Protein AF-A0A6N6VT05-F1 (afdb_monomer_lite)

pLDDT: mean 72.46, std 15.64, range [26.41, 94.69]

Foldseek 3Di:
DQDFQQDLVSQLVLVVVLVQPCSNLVSVLLVVQLVPDDCDPDDQQKGQDDLVSCVVSVVDVDSVCSVVVVVSCVVSQQWDDDPPDPRITHGGPNSVSHSCNVVVPPPCPVPVCVVVVVVVVVVVVVVVVVVVVVVVVVVVVVVVVVVVVVVVVVVVVVVVVVVVVVVVVVVVPDDPDD

Organism: NCBI:txid2499159

Structure (mmCIF, N/CA/C/O backbone):
data_AF-A0A6N6VT05-F1
#
_entry.id   AF-A0A6N6VT05-F1
#
loop_
_atom_site.group_PDB
_atom_site.id
_atom_site.type_symbol
_atom_site.label_atom_id
_atom_site.label_alt_id
_atom_site.label_comp_id
_atom_site.label_asym_id
_atom_site.label_entity_id
_atom_site.label_seq_id
_atom_site.pdbx_PDB_ins_code
_atom_site.Cartn_x
_atom_site.Cartn_y
_atom_site.Cartn_z
_atom_site.occupancy
_atom_site.B_iso_or_equiv
_atom_site.auth_seq_id
_atom_site.auth_comp_id
_atom_site.auth_asym_id
_atom_site.auth_atom_id
_atom_site.pdbx_PDB_model_num
ATOM 1 N N . MET A 1 1 ? -0.732 -14.385 1.115 1.00 26.41 1 MET A N 1
ATOM 2 C CA . MET A 1 1 ? -2.088 -14.635 1.660 1.00 26.41 1 MET A CA 1
ATOM 3 C C . MET A 1 1 ? -2.409 -13.580 2.706 1.00 26.41 1 MET A C 1
ATOM 5 O O . MET A 1 1 ? -1.719 -13.528 3.717 1.00 26.41 1 MET A O 1
ATOM 9 N N . ALA A 1 2 ? -3.402 -12.722 2.464 1.00 29.86 2 ALA A N 1
ATOM 10 C CA . ALA A 1 2 ? -3.868 -11.762 3.465 1.00 29.86 2 ALA A CA 1
ATOM 11 C C . ALA A 1 2 ? -4.627 -12.512 4.571 1.00 29.86 2 ALA A C 1
ATOM 13 O O . ALA A 1 2 ? -5.566 -13.256 4.296 1.00 29.86 2 ALA A O 1
ATOM 14 N N . GLN A 1 3 ? -4.190 -12.370 5.821 1.00 35.94 3 GLN A N 1
ATOM 15 C CA . GLN A 1 3 ? -4.844 -13.003 6.965 1.00 35.94 3 GLN A CA 1
ATOM 16 C C . GLN A 1 3 ? -6.167 -12.260 7.221 1.00 35.94 3 GLN A C 1
ATOM 18 O O . GLN A 1 3 ? -6.157 -11.060 7.469 1.00 35.94 3 GLN A O 1
ATOM 23 N N . ILE A 1 4 ? -7.307 -12.944 7.090 1.00 38.75 4 ILE A N 1
ATOM 24 C CA . ILE A 1 4 ? -8.644 -12.349 7.258 1.00 38.75 4 ILE A CA 1
ATOM 25 C C . ILE A 1 4 ? -9.046 -12.444 8.738 1.00 38.75 4 ILE A C 1
ATOM 27 O O . ILE A 1 4 ? -9.202 -13.543 9.278 1.00 38.75 4 ILE A O 1
ATOM 31 N N . PHE A 1 5 ? -9.240 -11.304 9.404 1.00 45.78 5 PHE A N 1
ATOM 32 C CA . PHE A 1 5 ? -9.699 -11.234 10.799 1.00 45.78 5 PHE A CA 1
ATOM 33 C C . PHE A 1 5 ? -11.201 -11.502 10.857 1.00 45.78 5 PHE A C 1
ATOM 35 O O . PHE A 1 5 ? -11.946 -10.974 10.043 1.00 45.78 5 PHE A O 1
ATOM 42 N N . LYS A 1 6 ? -11.656 -12.385 11.758 1.00 46.44 6 LYS A N 1
ATOM 43 C CA . LYS A 1 6 ? -13.066 -12.811 11.835 1.00 46.44 6 LYS A CA 1
ATOM 44 C C . LYS A 1 6 ? -13.858 -12.136 12.966 1.00 46.44 6 LYS A C 1
ATOM 46 O O . LYS A 1 6 ? -15.068 -12.289 12.954 1.00 46.44 6 LYS A O 1
ATOM 51 N N . ASN A 1 7 ? -13.188 -11.487 13.923 1.00 60.12 7 ASN A N 1
ATOM 52 C CA . ASN A 1 7 ? -13.773 -10.772 15.066 1.00 60.12 7 ASN A CA 1
ATOM 53 C C . ASN A 1 7 ? -12.704 -9.912 15.784 1.00 60.12 7 ASN A C 1
ATOM 55 O O . ASN A 1 7 ? -11.503 -10.086 15.534 1.00 60.12 7 ASN A O 1
ATOM 59 N N . GLN A 1 8 ? -13.129 -9.035 16.704 1.00 60.53 8 GLN A N 1
ATOM 60 C CA . GLN A 1 8 ? -12.265 -8.188 17.552 1.00 60.53 8 GLN A CA 1
ATOM 61 C C . GLN A 1 8 ? -11.112 -8.965 18.213 1.00 60.53 8 GLN A C 1
ATOM 63 O O . GLN A 1 8 ? -9.974 -8.497 18.241 1.00 60.53 8 GLN A O 1
ATOM 68 N N . LYS A 1 9 ? -11.367 -10.193 18.680 1.00 67.50 9 LYS A N 1
ATOM 69 C CA . LYS A 1 9 ? -10.350 -11.063 19.296 1.00 67.50 9 LYS A CA 1
ATOM 70 C C . LYS A 1 9 ? -9.202 -11.387 18.334 1.00 67.50 9 LYS A C 1
ATOM 72 O O . LYS A 1 9 ? -8.045 -11.433 18.751 1.00 67.50 9 LYS A O 1
ATOM 77 N N . ASN A 1 10 ? -9.486 -11.573 17.045 1.00 67.19 10 ASN A N 1
ATOM 78 C CA . ASN A 1 10 ? -8.449 -11.812 16.044 1.00 67.19 10 ASN A CA 1
ATOM 79 C C . ASN A 1 10 ? -7.657 -10.526 15.741 1.00 67.19 10 ASN A C 1
ATOM 81 O O . ASN A 1 10 ? -6.442 -10.607 15.544 1.00 67.19 10 ASN A O 1
ATOM 85 N N . LEU A 1 11 ? -8.315 -9.357 15.718 1.00 68.69 11 LEU A N 1
ATOM 86 C CA . LEU A 1 11 ? -7.636 -8.062 15.581 1.00 68.69 11 LEU A CA 1
ATOM 87 C C . LEU A 1 11 ? -6.662 -7.859 16.749 1.00 68.69 11 LEU A C 1
ATOM 89 O O . LEU A 1 11 ? -5.474 -7.642 16.526 1.00 68.69 11 LEU A O 1
ATOM 93 N N . GLU A 1 12 ? -7.121 -8.051 17.985 1.00 70.50 12 GLU A N 1
ATOM 94 C CA . GLU A 1 12 ? -6.277 -7.977 19.181 1.00 70.50 12 GLU A CA 1
ATOM 95 C C . GLU A 1 12 ? -5.106 -8.968 19.143 1.00 70.50 12 GLU A C 1
ATOM 97 O O . GLU A 1 12 ? -3.978 -8.599 19.470 1.00 70.50 12 GLU A O 1
ATOM 102 N N . GLN A 1 13 ? -5.333 -10.218 18.720 1.00 73.19 13 GLN A N 1
ATOM 103 C CA . GLN A 1 13 ? -4.260 -11.208 18.561 1.00 73.19 13 GLN A CA 1
ATOM 104 C C . GLN A 1 13 ? -3.222 -10.784 17.522 1.00 73.19 13 GLN A C 1
ATOM 106 O O . GLN A 1 13 ? -2.027 -11.014 17.709 1.00 73.19 13 GLN A O 1
ATOM 111 N N . SER A 1 14 ? -3.647 -10.158 16.431 1.00 68.81 14 SER A N 1
ATOM 112 C CA . SER A 1 14 ? -2.716 -9.670 15.423 1.00 68.81 14 SER A CA 1
ATOM 113 C C . SER A 1 14 ? -1.940 -8.440 15.885 1.00 68.81 14 SER A C 1
ATOM 115 O O . SER A 1 14 ? -0.726 -8.377 15.709 1.00 68.81 14 SER A O 1
ATOM 117 N N . LEU A 1 15 ? -2.604 -7.505 16.567 1.00 72.25 15 LEU A N 1
ATOM 118 C CA . LEU A 1 15 ? -1.953 -6.361 17.208 1.00 72.25 15 LEU A CA 1
ATOM 119 C C . LEU A 1 15 ? -0.935 -6.823 18.269 1.00 72.25 15 LEU A C 1
ATOM 121 O O . LEU A 1 15 ? 0.151 -6.252 18.369 1.00 72.25 15 LEU A O 1
ATOM 125 N N . ARG A 1 16 ? -1.220 -7.921 18.990 1.00 75.38 16 ARG A N 1
ATOM 126 C CA . ARG A 1 16 ? -0.246 -8.604 19.866 1.00 75.38 16 ARG A CA 1
ATOM 127 C C . ARG A 1 16 ? 0.946 -9.160 19.085 1.00 75.38 16 ARG A C 1
ATOM 129 O O . ARG A 1 16 ? 2.081 -8.942 19.496 1.00 75.38 16 ARG A O 1
ATOM 136 N N . ARG A 1 17 ? 0.725 -9.837 17.948 1.00 75.69 17 ARG A N 1
ATOM 137 C CA . ARG A 1 17 ? 1.818 -10.326 17.073 1.00 75.69 17 ARG A CA 1
ATOM 138 C C . ARG A 1 17 ? 2.693 -9.184 16.554 1.00 75.69 17 ARG A C 1
ATOM 140 O O . ARG A 1 17 ? 3.894 -9.363 16.388 1.00 75.69 17 ARG A O 1
ATOM 147 N N . LYS A 1 18 ? 2.100 -8.009 16.349 1.00 73.62 18 LYS A N 1
ATOM 148 C CA . LYS A 1 18 ? 2.781 -6.766 15.969 1.00 73.62 18 LYS A CA 1
ATOM 149 C C . LYS A 1 18 ? 3.441 -6.037 17.153 1.00 73.62 18 LYS A C 1
ATOM 151 O O . LYS A 1 18 ? 3.944 -4.941 16.964 1.00 73.62 18 LYS A O 1
ATOM 156 N N . LYS A 1 19 ? 3.499 -6.640 18.349 1.00 74.19 19 LYS A N 1
ATOM 157 C CA . LYS A 1 19 ? 4.197 -6.109 19.538 1.00 74.19 19 LYS A CA 1
ATOM 158 C C . LYS A 1 19 ? 3.771 -4.682 19.921 1.00 74.19 19 LYS A C 1
ATOM 160 O O . LYS A 1 19 ? 4.600 -3.826 20.216 1.00 74.19 19 LYS A O 1
ATOM 165 N N . LEU A 1 20 ? 2.465 -4.421 19.917 1.00 70.75 20 LEU A N 1
ATOM 166 C CA . LEU A 1 20 ? 1.917 -3.201 20.508 1.00 70.75 20 LEU A CA 1
ATOM 167 C C . LEU A 1 20 ? 1.825 -3.323 22.029 1.00 70.75 20 LEU A C 1
ATOM 169 O O . LEU A 1 20 ? 1.322 -4.322 22.537 1.00 70.75 20 LEU A O 1
ATOM 173 N N . ASP A 1 21 ? 2.229 -2.274 22.746 1.00 65.69 21 ASP A N 1
ATOM 174 C CA . ASP A 1 21 ? 2.340 -2.293 24.213 1.00 65.69 21 ASP A CA 1
ATOM 175 C C . ASP A 1 21 ? 0.969 -2.400 24.915 1.00 65.69 21 ASP A C 1
ATOM 177 O O . ASP A 1 21 ? 0.885 -2.830 26.063 1.00 65.69 21 ASP A O 1
ATOM 181 N N . LYS A 1 22 ? -0.129 -2.023 24.233 1.00 74.12 22 LYS A N 1
ATOM 182 C CA . LYS A 1 22 ? -1.512 -2.041 24.765 1.00 74.12 22 LYS A CA 1
ATOM 183 C C . LYS A 1 22 ? -2.545 -2.426 23.687 1.00 74.12 22 LYS A C 1
ATOM 185 O O . LYS A 1 22 ? -3.329 -1.576 23.260 1.00 74.12 22 LYS A O 1
ATOM 190 N N . PRO A 1 23 ? -2.579 -3.683 23.221 1.00 70.94 23 PRO A N 1
ATOM 191 C CA . PRO A 1 23 ? -3.301 -4.081 22.006 1.00 70.94 23 PRO A CA 1
ATOM 192 C C . PRO A 1 23 ? -4.821 -3.862 22.077 1.00 70.94 23 PRO A C 1
ATOM 194 O O . PRO A 1 23 ? -5.410 -3.490 21.071 1.00 70.94 23 PRO A O 1
ATOM 197 N N . GLY A 1 24 ? -5.452 -4.023 23.249 1.00 70.25 24 GLY A N 1
ATOM 198 C CA . GLY A 1 24 ? -6.900 -3.813 23.412 1.00 70.25 24 GLY A CA 1
ATOM 199 C C . GLY A 1 24 ? -7.327 -2.353 23.228 1.00 70.25 24 GLY A C 1
ATOM 200 O O . GLY A 1 24 ? -8.291 -2.077 22.522 1.00 70.25 24 GLY A O 1
ATOM 201 N N . LYS A 1 25 ? -6.561 -1.400 23.781 1.00 73.06 25 LYS A N 1
ATOM 202 C CA . LYS A 1 25 ? -6.829 0.036 23.592 1.00 73.06 25 LYS A CA 1
ATOM 203 C C . LYS A 1 25 ? -6.647 0.459 22.136 1.00 73.06 25 LYS A C 1
ATOM 205 O O . LYS A 1 25 ? -7.465 1.198 21.609 1.00 73.06 25 LYS A O 1
ATOM 210 N N . HIS A 1 26 ? -5.607 -0.057 21.478 1.00 77.00 26 HIS A N 1
ATOM 211 C CA . HIS A 1 26 ? -5.372 0.203 20.057 1.00 77.00 26 HIS A CA 1
ATOM 212 C C . HIS A 1 26 ? -6.489 -0.387 19.189 1.00 77.00 26 HIS A C 1
ATOM 214 O O . HIS A 1 26 ? -6.969 0.291 18.292 1.00 77.00 26 HIS A O 1
ATOM 220 N N . ALA A 1 27 ? -6.944 -1.614 19.472 1.00 70.12 27 ALA A N 1
ATOM 221 C CA . ALA A 1 27 ? -8.058 -2.230 18.751 1.00 70.12 27 ALA A CA 1
ATOM 222 C C . ALA A 1 27 ? -9.345 -1.402 18.869 1.00 70.12 27 ALA A C 1
ATOM 224 O O . ALA A 1 27 ? -9.995 -1.155 17.859 1.00 70.12 27 ALA A O 1
ATOM 225 N N . LEU A 1 28 ? -9.682 -0.958 20.086 1.00 70.81 28 LEU A N 1
ATOM 226 C CA . LEU A 1 28 ? -10.864 -0.137 20.357 1.00 70.81 28 LEU A CA 1
ATOM 227 C C . LEU A 1 28 ? -10.786 1.233 19.682 1.00 70.81 28 LEU A C 1
ATOM 229 O O . LEU A 1 28 ? -11.754 1.641 19.053 1.00 70.81 28 LEU A O 1
ATOM 233 N N . PHE A 1 29 ? -9.638 1.906 19.766 1.00 76.62 29 PHE A N 1
ATOM 234 C CA . PHE A 1 29 ? -9.421 3.194 19.108 1.00 76.62 29 PHE A CA 1
ATOM 235 C C . PHE A 1 29 ? -9.525 3.088 17.582 1.00 76.62 29 PHE A C 1
ATOM 237 O O . PHE A 1 29 ? -10.202 3.881 16.940 1.00 76.62 29 PHE A O 1
ATOM 244 N N . LEU A 1 30 ? -8.899 2.067 16.992 1.00 74.12 30 LEU A N 1
ATOM 245 C CA . LEU A 1 30 ? -9.019 1.795 15.562 1.00 74.12 30 LEU A CA 1
ATOM 246 C C . LEU A 1 30 ? -10.486 1.539 15.190 1.00 74.12 30 LEU A C 1
ATOM 248 O O . LEU A 1 30 ? -11.009 2.159 14.273 1.00 74.12 30 LEU A O 1
ATOM 252 N N . LEU A 1 31 ? -11.181 0.685 15.944 1.00 69.00 31 LEU A N 1
ATOM 253 C CA . LEU A 1 31 ? -12.606 0.415 15.756 1.00 69.00 31 LEU A CA 1
ATOM 254 C C . LEU A 1 31 ? -13.475 1.677 15.829 1.00 69.00 31 LEU A C 1
ATOM 256 O O . LEU A 1 31 ? -14.357 1.838 14.988 1.00 69.00 31 LEU A O 1
ATOM 260 N N . SER A 1 32 ? -13.244 2.565 16.801 1.00 68.75 32 SER A N 1
ATOM 261 C CA . SER A 1 32 ? -14.000 3.816 16.924 1.00 68.75 32 SER A CA 1
ATOM 262 C C . SER A 1 32 ? -13.731 4.756 15.754 1.00 68.75 32 SER A C 1
ATOM 264 O O . SER A 1 32 ? -14.681 5.290 15.188 1.00 68.75 32 SER A O 1
ATOM 266 N N . LEU A 1 33 ? -12.466 4.882 15.347 1.00 68.81 33 LEU A N 1
ATOM 267 C CA . LEU A 1 33 ? -12.042 5.712 14.221 1.00 68.81 33 LEU A CA 1
ATOM 268 C C . LEU A 1 33 ? -12.714 5.254 12.917 1.00 68.81 33 LEU A C 1
ATOM 270 O O . LEU A 1 33 ? -13.283 6.046 12.173 1.00 68.81 33 LEU A O 1
ATOM 274 N N . PHE A 1 34 ? -12.734 3.943 12.673 1.00 65.19 34 PHE A N 1
ATOM 275 C CA . PHE A 1 34 ? -13.359 3.371 11.481 1.00 65.19 34 PHE A CA 1
ATOM 276 C C . PHE A 1 34 ? -14.875 3.334 11.543 1.00 65.19 34 PHE A C 1
ATOM 278 O O . PHE A 1 34 ? -15.528 3.313 10.498 1.00 65.19 34 PHE A O 1
ATOM 285 N N . ASN A 1 35 ? -15.452 3.350 12.744 1.00 62.03 35 ASN A N 1
ATOM 286 C CA . ASN A 1 35 ? -16.894 3.376 12.869 1.00 62.03 35 ASN A CA 1
ATOM 287 C C . ASN A 1 35 ? -17.513 4.703 12.409 1.00 62.03 35 ASN A C 1
ATOM 289 O O . ASN A 1 35 ? -18.672 4.724 11.993 1.00 62.03 35 ASN A O 1
ATOM 293 N N . GLN A 1 36 ? -16.733 5.779 12.438 1.00 57.31 36 GLN A N 1
ATOM 294 C CA . GLN A 1 36 ? -17.156 7.112 12.020 1.00 57.31 36 GLN A CA 1
ATOM 295 C C . GLN A 1 36 ? -17.062 7.327 10.501 1.00 57.31 36 GLN A C 1
ATOM 297 O O . GLN A 1 36 ? -17.622 8.289 9.984 1.00 57.31 36 GLN A O 1
ATOM 302 N N . ILE A 1 37 ? -16.410 6.423 9.763 1.00 56.22 37 ILE A N 1
ATOM 303 C CA . ILE A 1 37 ? -16.250 6.552 8.311 1.00 56.22 37 ILE A CA 1
ATOM 304 C C . ILE A 1 37 ? -17.509 6.051 7.602 1.00 56.22 37 ILE A C 1
ATOM 306 O O . ILE A 1 37 ? -17.930 4.897 7.768 1.00 56.22 37 ILE A O 1
ATOM 310 N N . ALA A 1 38 ? -18.096 6.912 6.772 1.00 49.62 38 ALA A N 1
ATOM 311 C CA . ALA A 1 38 ? -19.132 6.531 5.823 1.00 49.62 38 ALA A CA 1
ATOM 312 C C . ALA A 1 38 ? -18.481 5.810 4.629 1.00 49.62 38 ALA A C 1
ATOM 314 O O . ALA A 1 38 ? -17.895 6.437 3.750 1.00 49.62 38 ALA A O 1
ATOM 315 N N . PHE A 1 39 ? -18.560 4.477 4.604 1.00 52.00 39 PHE A N 1
ATOM 316 C CA . PHE A 1 39 ? -18.053 3.658 3.499 1.00 52.00 39 PHE A CA 1
ATOM 317 C C . PHE A 1 39 ? -18.983 3.791 2.289 1.00 52.00 39 PHE A C 1
ATOM 319 O O . PHE A 1 39 ? -19.943 3.035 2.152 1.00 52.00 39 PHE A O 1
ATOM 326 N N . THR A 1 40 ? -18.714 4.754 1.413 1.00 48.28 40 THR A N 1
ATOM 327 C CA . THR A 1 40 ? -19.294 4.779 0.064 1.00 48.28 40 THR A CA 1
ATOM 328 C C . THR A 1 40 ? -18.303 4.111 -0.888 1.00 48.28 40 THR A C 1
ATOM 330 O O . THR A 1 40 ? -17.096 4.306 -0.773 1.00 48.28 40 THR A O 1
ATOM 333 N N . GLN A 1 41 ? -18.801 3.227 -1.753 1.00 46.81 41 GLN A N 1
ATOM 334 C CA . GLN A 1 41 ? -18.052 2.143 -2.411 1.00 46.81 41 GLN A CA 1
ATOM 335 C C . GLN A 1 41 ? -16.868 2.541 -3.320 1.00 46.81 41 GLN A C 1
ATOM 337 O O . GLN A 1 41 ? -16.250 1.645 -3.887 1.00 46.81 41 GLN A O 1
ATOM 342 N N . GLU A 1 42 ? -16.489 3.814 -3.443 1.00 45.41 42 GLU A N 1
ATOM 343 C CA . GLU A 1 42 ? -15.470 4.237 -4.417 1.00 45.41 42 GLU A CA 1
ATOM 344 C C . GLU A 1 42 ? -14.463 5.296 -3.955 1.00 45.41 42 GLU A C 1
ATOM 346 O O . GLU A 1 42 ? -13.643 5.718 -4.766 1.00 45.41 42 GLU A O 1
ATOM 351 N N . GLN A 1 43 ? -14.441 5.723 -2.689 1.00 48.72 43 GLN A N 1
ATOM 352 C CA . GLN A 1 43 ? -13.552 6.825 -2.306 1.00 48.72 43 GLN A CA 1
ATOM 353 C C . GLN A 1 43 ? -12.448 6.440 -1.333 1.00 48.72 43 GLN A C 1
ATOM 355 O O . GLN A 1 43 ? -12.617 5.651 -0.406 1.00 48.72 43 GLN A O 1
ATOM 360 N N . ASP A 1 44 ? -11.293 7.024 -1.635 1.00 54.41 44 ASP A N 1
ATOM 361 C CA . ASP A 1 44 ? -10.011 6.933 -0.971 1.00 54.41 44 ASP A CA 1
ATOM 362 C C . ASP A 1 44 ? -10.179 6.983 0.554 1.00 54.41 44 ASP A C 1
ATOM 364 O O . ASP A 1 44 ? -10.386 8.050 1.131 1.00 54.41 44 ASP A O 1
ATOM 368 N N . LEU A 1 45 ? -10.152 5.812 1.204 1.00 65.50 45 LEU A N 1
ATOM 369 C CA . LEU A 1 45 ? -10.380 5.664 2.643 1.00 65.50 45 LEU A CA 1
ATOM 370 C C . LEU A 1 45 ? -9.192 6.251 3.397 1.00 65.50 45 LEU A C 1
ATOM 372 O O . LEU A 1 45 ? -8.279 5.539 3.807 1.00 65.50 45 LEU A O 1
ATOM 376 N N . SER A 1 46 ? -9.202 7.564 3.533 1.00 66.50 46 SER A N 1
ATOM 377 C CA . SER A 1 46 ? -8.232 8.333 4.286 1.00 66.50 46 SER A CA 1
ATOM 378 C C . SER A 1 46 ? -8.913 8.823 5.553 1.00 66.50 46 SER A C 1
ATOM 380 O O . SER A 1 46 ? -10.064 9.253 5.525 1.00 66.50 46 SER A O 1
ATOM 382 N N . VAL A 1 47 ? -8.215 8.721 6.675 1.00 68.12 47 VAL A N 1
ATOM 383 C CA . VAL A 1 47 ? -8.703 9.174 7.971 1.00 68.12 47 VAL A CA 1
ATOM 384 C C . VAL A 1 47 ? -7.723 10.170 8.526 1.00 68.12 47 VAL A C 1
ATOM 386 O O . VAL A 1 47 ? -6.532 9.876 8.644 1.00 68.12 47 VAL A O 1
ATOM 389 N N . THR A 1 48 ? -8.232 11.336 8.883 1.00 73.88 48 THR A N 1
ATOM 390 C CA . THR A 1 48 ? -7.468 12.309 9.647 1.00 73.88 48 THR A CA 1
ATOM 391 C C . THR A 1 48 ? -7.465 11.864 11.101 1.00 73.88 48 THR A C 1
ATOM 393 O O . THR A 1 48 ? -8.528 11.652 11.677 1.00 73.88 48 THR A O 1
ATOM 396 N N . ILE A 1 49 ? -6.282 11.679 11.683 1.00 74.56 49 ILE A N 1
ATOM 397 C CA . ILE A 1 49 ? -6.141 11.306 13.096 1.00 74.56 49 ILE A CA 1
ATOM 398 C C . ILE A 1 49 ? -5.583 12.504 13.851 1.00 74.56 49 ILE A C 1
ATOM 400 O O . ILE A 1 49 ? -4.460 12.928 13.579 1.00 74.56 49 ILE A O 1
ATOM 404 N N . ASN A 1 50 ? -6.335 13.022 14.822 1.00 80.06 50 ASN A N 1
ATOM 405 C CA . ASN A 1 50 ? -5.850 14.085 15.695 1.00 80.06 50 ASN A CA 1
ATOM 406 C C . ASN A 1 50 ? -5.073 13.486 16.884 1.00 80.06 50 ASN A C 1
ATOM 408 O O . ASN A 1 50 ? -5.509 12.522 17.518 1.00 80.06 50 ASN A O 1
ATOM 412 N N . GLY A 1 51 ? -3.920 14.071 17.222 1.00 81.38 51 GLY A N 1
ATOM 413 C CA . GLY A 1 51 ? -3.133 13.678 18.393 1.00 81.38 51 GLY A CA 1
ATOM 414 C C . GLY A 1 51 ? -3.900 13.792 19.714 1.00 81.38 51 GLY A C 1
ATOM 415 O O . GLY A 1 51 ? -3.682 12.980 20.613 1.00 81.38 51 GLY A O 1
ATOM 416 N N . GLU A 1 52 ? -4.853 14.722 19.818 1.00 83.25 52 GLU A N 1
ATOM 417 C CA . GLU A 1 52 ? -5.726 14.844 20.992 1.00 83.25 52 GLU A CA 1
ATOM 418 C C . GLU A 1 52 ? -6.629 13.622 21.180 1.00 83.25 52 GLU A C 1
ATOM 420 O O . GLU A 1 52 ? -6.804 13.160 22.304 1.00 83.25 52 GLU A O 1
ATOM 425 N N . GLU A 1 53 ? -7.148 13.036 20.100 1.00 81.56 53 GLU A N 1
ATOM 426 C CA . GLU A 1 53 ? -7.988 11.832 20.167 1.00 81.56 53 GLU A CA 1
ATOM 427 C C . GLU A 1 53 ? -7.170 10.618 20.621 1.00 81.56 53 GLU A C 1
ATOM 429 O O . GLU A 1 53 ? -7.624 9.796 21.421 1.00 81.56 53 GLU A O 1
ATOM 434 N N . VAL A 1 54 ? -5.919 10.529 20.160 1.00 83.44 54 VAL A N 1
ATOM 435 C CA . VAL A 1 54 ? -4.966 9.486 20.568 1.00 83.44 54 VAL A CA 1
ATOM 436 C C . VAL A 1 54 ? -4.588 9.634 22.046 1.00 83.44 54 VAL A C 1
ATOM 438 O O . VAL A 1 54 ? -4.470 8.633 22.767 1.00 83.44 54 VAL A O 1
ATOM 441 N N . LEU A 1 55 ? -4.437 10.875 22.519 1.00 83.62 55 LEU A N 1
ATOM 442 C CA . LEU A 1 55 ? -4.199 11.194 23.926 1.00 83.62 55 LEU A CA 1
ATOM 443 C C . LEU A 1 55 ? -5.417 10.856 24.796 1.00 83.62 55 LEU A C 1
ATOM 445 O O . LEU A 1 55 ? -5.265 10.174 25.809 1.00 83.62 55 LEU A O 1
ATOM 449 N N . GLN A 1 56 ? -6.626 11.248 24.383 1.00 83.06 56 GLN A N 1
ATOM 450 C CA . GLN A 1 56 ? -7.880 10.938 25.083 1.00 83.06 56 GLN A CA 1
ATOM 451 C C . GLN A 1 56 ? -8.142 9.428 25.166 1.00 83.06 56 GLN A C 1
ATOM 453 O O . GLN A 1 56 ? -8.596 8.925 26.194 1.00 83.06 56 GLN A O 1
ATOM 458 N N . ALA A 1 57 ? -7.774 8.672 24.128 1.00 80.94 57 ALA A N 1
ATOM 459 C CA . ALA A 1 57 ? -7.810 7.210 24.141 1.00 80.94 57 ALA A CA 1
ATOM 460 C C . ALA A 1 57 ? -6.741 6.575 25.064 1.00 80.94 57 ALA A C 1
ATOM 462 O O . ALA A 1 57 ? -6.721 5.354 25.274 1.00 80.94 57 ALA A O 1
ATOM 463 N N . GLY A 1 58 ? -5.837 7.381 25.632 1.00 83.06 58 GLY A N 1
ATOM 464 C CA . GLY A 1 58 ? -4.760 6.948 26.518 1.00 83.06 58 GLY A CA 1
ATOM 465 C C . GLY A 1 58 ? -3.728 6.062 25.817 1.00 83.06 58 GLY A C 1
ATOM 466 O O . GLY A 1 58 ? -3.198 5.126 26.438 1.00 83.06 58 GLY A O 1
ATOM 467 N N . LEU A 1 59 ? -3.507 6.300 24.518 1.00 84.69 59 LEU A N 1
ATOM 468 C CA . LEU A 1 59 ? -2.520 5.596 23.692 1.00 84.69 59 LEU A CA 1
ATOM 469 C C . LEU A 1 59 ? -1.137 6.253 23.748 1.00 84.69 59 LEU A C 1
ATOM 471 O O . LEU A 1 59 ? -0.132 5.552 23.626 1.00 84.69 59 LEU A O 1
ATOM 475 N N . ILE A 1 60 ? -1.100 7.561 23.992 1.00 87.38 60 ILE A N 1
ATOM 476 C CA . ILE A 1 60 ? 0.101 8.357 24.264 1.00 87.38 60 ILE A CA 1
ATOM 477 C C . ILE A 1 60 ? -0.025 9.039 25.632 1.00 87.38 60 ILE A C 1
ATOM 479 O O . ILE A 1 60 ? -1.126 9.135 26.174 1.00 87.38 60 ILE A O 1
ATOM 483 N N . SER A 1 61 ? 1.101 9.452 26.217 1.00 85.81 61 SER A N 1
ATOM 484 C CA . SER A 1 61 ? 1.144 10.171 27.502 1.00 85.81 61 SER A CA 1
ATOM 485 C C . SER A 1 61 ? 0.927 11.676 27.355 1.00 85.81 61 SER A C 1
ATOM 487 O O . SER A 1 61 ? 0.401 12.305 28.265 1.00 85.81 61 SER A O 1
ATOM 489 N N . ASP A 1 62 ? 1.331 12.237 26.219 1.00 90.81 62 ASP A N 1
ATOM 490 C CA . ASP A 1 62 ? 1.214 13.648 25.859 1.00 90.81 62 ASP A CA 1
ATOM 491 C C . ASP A 1 62 ? 1.315 13.793 24.329 1.00 90.81 62 ASP A C 1
ATOM 493 O O . ASP A 1 62 ? 1.647 12.832 23.624 1.00 90.81 62 ASP A O 1
ATOM 497 N N . LEU A 1 63 ? 1.040 14.994 23.815 1.00 89.88 63 LEU A N 1
ATOM 498 C CA . LEU A 1 63 ? 1.045 15.277 22.376 1.00 89.88 63 LEU A CA 1
ATOM 499 C C . LEU A 1 63 ? 2.438 15.182 21.732 1.00 89.88 63 LEU A C 1
ATOM 501 O O . LEU A 1 63 ? 2.525 14.862 20.549 1.00 89.88 63 LEU A O 1
ATOM 505 N N . ASN A 1 64 ? 3.530 15.361 22.486 1.00 90.44 64 ASN A N 1
ATOM 506 C CA . ASN A 1 64 ? 4.890 15.253 21.940 1.00 90.44 64 ASN A CA 1
ATOM 507 C C . ASN A 1 64 ? 5.226 13.810 21.530 1.00 90.44 64 ASN A C 1
ATOM 509 O O . ASN A 1 64 ? 6.105 13.574 20.704 1.00 90.44 64 ASN A O 1
ATOM 513 N N . HIS A 1 65 ? 4.511 12.825 22.077 1.00 89.75 65 HIS A N 1
ATOM 514 C CA . HIS A 1 65 ? 4.662 11.418 21.712 1.00 89.75 65 HIS A CA 1
ATOM 515 C C . HIS A 1 65 ? 3.805 10.999 20.511 1.00 89.75 65 HIS A C 1
ATOM 517 O O . HIS A 1 65 ? 3.892 9.842 20.083 1.00 89.75 65 HIS A O 1
ATOM 523 N N . PHE A 1 66 ? 2.995 11.901 19.948 1.00 87.62 66 PHE A N 1
ATOM 524 C CA . PHE A 1 66 ? 2.106 11.579 18.835 1.00 87.62 66 PHE A CA 1
ATOM 525 C C . PHE A 1 66 ? 2.875 11.119 17.593 1.00 87.62 66 PHE A C 1
ATOM 527 O O . PHE A 1 66 ? 2.536 10.083 17.024 1.00 87.62 66 PHE A O 1
ATOM 534 N N . ASP A 1 67 ? 3.966 11.793 17.223 1.00 84.94 67 ASP A N 1
ATOM 535 C CA . ASP A 1 67 ? 4.776 11.398 16.063 1.00 84.94 67 ASP A CA 1
ATOM 536 C C . ASP A 1 67 ? 5.440 10.031 16.242 1.00 84.94 67 ASP A C 1
ATOM 538 O O . ASP A 1 67 ? 5.477 9.217 15.316 1.00 84.94 67 ASP A O 1
ATOM 542 N N . ASN A 1 68 ? 5.909 9.729 17.452 1.00 87.38 68 ASN A N 1
ATOM 543 C CA . ASN A 1 68 ? 6.464 8.416 17.768 1.00 87.38 68 ASN A CA 1
ATOM 544 C C . ASN A 1 68 ? 5.398 7.323 17.670 1.00 87.38 68 ASN A C 1
ATOM 546 O O . ASN A 1 68 ? 5.647 6.254 17.105 1.00 87.38 68 ASN A O 1
ATOM 550 N N . TRP A 1 69 ? 4.196 7.591 18.179 1.00 87.12 69 TRP A N 1
ATOM 551 C CA . TRP A 1 69 ? 3.064 6.681 18.050 1.00 87.12 69 TRP A CA 1
ATOM 552 C C . TRP A 1 69 ? 2.666 6.482 16.584 1.00 87.12 69 TRP A C 1
ATOM 554 O O . TRP A 1 69 ? 2.540 5.340 16.137 1.00 87.12 69 TRP A O 1
ATOM 564 N N . LYS A 1 70 ? 2.567 7.567 15.812 1.00 84.00 70 LYS A N 1
ATOM 565 C CA . LYS A 1 70 ? 2.292 7.573 14.371 1.00 84.00 70 LYS A CA 1
ATOM 566 C C . LYS A 1 70 ? 3.278 6.684 13.618 1.00 84.00 70 LYS A C 1
ATOM 568 O O . LYS A 1 70 ? 2.876 5.734 12.944 1.00 84.00 70 LYS A O 1
ATOM 573 N N . ASN A 1 71 ? 4.573 6.932 13.797 1.00 83.50 71 ASN A N 1
ATOM 574 C CA . ASN A 1 71 ? 5.640 6.167 13.154 1.00 83.50 71 ASN A CA 1
ATOM 575 C C . ASN A 1 71 ? 5.604 4.688 13.570 1.00 83.50 71 ASN A C 1
ATOM 577 O O . ASN A 1 71 ? 5.811 3.793 12.744 1.00 83.50 71 ASN A O 1
ATOM 581 N N . LYS A 1 72 ? 5.259 4.400 14.832 1.00 84.19 72 LYS A N 1
ATOM 582 C CA . LYS A 1 72 ? 5.043 3.030 15.314 1.00 84.19 72 LYS A CA 1
ATOM 583 C C . LYS A 1 72 ? 3.858 2.361 14.607 1.00 84.19 72 LYS A C 1
ATOM 585 O O . LYS A 1 72 ? 3.993 1.233 14.150 1.00 84.19 72 LYS A O 1
ATOM 590 N N . MET A 1 73 ? 2.719 3.031 14.438 1.00 81.00 73 MET A N 1
ATOM 591 C CA . MET A 1 73 ? 1.572 2.452 13.719 1.00 81.00 73 MET A CA 1
ATOM 592 C C . MET A 1 73 ? 1.874 2.194 12.234 1.00 81.00 73 MET A C 1
ATOM 594 O O . MET A 1 73 ? 1.478 1.156 11.695 1.00 81.00 73 MET A O 1
ATOM 598 N N . VAL A 1 74 ? 2.611 3.097 11.583 1.00 80.06 74 VAL A N 1
ATOM 599 C CA . VAL A 1 74 ? 3.037 2.948 10.182 1.00 80.06 74 VAL A CA 1
ATOM 600 C C . VAL A 1 74 ? 4.030 1.796 10.023 1.00 80.06 74 VAL A C 1
ATOM 602 O O . VAL A 1 74 ? 3.811 0.904 9.208 1.00 80.06 74 VAL A O 1
ATOM 605 N N . SER A 1 75 ? 5.084 1.747 10.843 1.00 78.88 75 SER A N 1
ATOM 606 C CA . SER A 1 75 ? 6.086 0.664 10.805 1.00 78.88 75 SER A CA 1
ATOM 607 C C . SER A 1 75 ? 5.489 -0.718 11.087 1.00 78.88 75 SER A C 1
ATOM 609 O O . SER A 1 75 ? 5.938 -1.726 10.541 1.00 78.88 75 SER A O 1
ATOM 611 N N . LEU A 1 76 ? 4.427 -0.784 11.892 1.00 74.62 76 LEU A N 1
ATOM 612 C CA . LEU A 1 76 ? 3.690 -2.021 12.138 1.00 74.62 76 LEU A CA 1
ATOM 613 C C . LEU A 1 76 ? 2.725 -2.393 11.001 1.00 74.62 76 LEU A C 1
ATOM 615 O O . LEU A 1 76 ? 2.204 -3.517 10.988 1.00 74.62 76 LEU A O 1
ATOM 619 N N . GLY A 1 77 ? 2.543 -1.512 10.016 1.00 71.75 77 GLY A N 1
ATOM 620 C CA . GLY A 1 77 ? 1.676 -1.702 8.857 1.00 71.75 77 GLY A CA 1
ATOM 621 C C . GLY A 1 77 ? 0.191 -1.583 9.195 1.00 71.75 77 GLY A C 1
ATOM 622 O O . GLY A 1 77 ? -0.632 -2.251 8.572 1.00 71.75 77 GLY A O 1
ATOM 623 N N . ILE A 1 78 ? -0.155 -0.800 10.219 1.00 77.00 78 ILE A N 1
ATOM 624 C CA . ILE A 1 78 ? -1.546 -0.510 10.606 1.00 77.00 78 ILE A CA 1
ATOM 625 C C . ILE A 1 78 ? -2.094 0.617 9.729 1.00 77.00 78 ILE A C 1
ATOM 627 O O . ILE A 1 78 ? -3.201 0.507 9.202 1.00 77.00 78 ILE A O 1
ATOM 631 N N . PHE A 1 79 ? -1.274 1.643 9.503 1.00 79.00 79 PHE A N 1
ATOM 632 C CA . PHE A 1 79 ? -1.543 2.726 8.568 1.00 79.00 79 PHE A CA 1
ATOM 633 C C . PHE A 1 79 ? -0.512 2.744 7.446 1.00 79.00 79 PHE A C 1
ATOM 635 O O . PHE A 1 79 ? 0.633 2.328 7.618 1.00 79.00 79 PHE A O 1
ATOM 642 N N . ILE A 1 80 ? -0.939 3.261 6.306 1.00 73.88 80 ILE A N 1
ATOM 643 C CA . ILE A 1 80 ? -0.108 3.655 5.183 1.00 73.88 80 ILE A CA 1
ATOM 644 C C . ILE A 1 80 ? -0.123 5.185 5.188 1.00 73.88 80 ILE A C 1
ATOM 646 O O . ILE A 1 80 ? -1.196 5.794 5.233 1.00 73.88 80 ILE A O 1
ATOM 650 N N . LEU A 1 81 ? 1.059 5.801 5.193 1.00 65.69 81 LEU A N 1
ATOM 651 C CA . LEU A 1 81 ? 1.169 7.250 5.041 1.00 65.69 81 LEU A CA 1
ATOM 652 C C . LEU A 1 81 ? 0.664 7.626 3.650 1.00 65.69 81 LEU A C 1
ATOM 654 O O . LEU A 1 81 ? 1.108 7.049 2.656 1.00 65.69 81 LEU A O 1
ATOM 658 N N . ASN A 1 82 ? -0.275 8.566 3.583 1.00 63.69 82 ASN A N 1
ATOM 659 C CA . ASN A 1 82 ? -0.616 9.188 2.316 1.00 63.69 82 ASN A CA 1
ATOM 660 C C . ASN A 1 82 ? 0.427 10.277 2.055 1.00 63.69 82 ASN A C 1
ATOM 662 O O . ASN A 1 82 ? 0.657 11.122 2.914 1.00 63.69 82 ASN A O 1
ATOM 666 N N . ASN A 1 83 ? 1.098 10.236 0.905 1.00 57.03 83 ASN A N 1
ATOM 667 C CA . ASN A 1 83 ? 2.341 10.985 0.687 1.00 57.03 83 ASN A CA 1
ATOM 668 C C . ASN A 1 83 ? 2.204 12.523 0.683 1.00 57.03 83 ASN A C 1
ATOM 670 O O . ASN A 1 83 ? 3.226 13.189 0.561 1.00 57.03 83 ASN A O 1
ATOM 674 N N . ASN A 1 84 ? 1.003 13.094 0.833 1.00 55.34 84 ASN A N 1
ATOM 675 C CA . ASN A 1 84 ? 0.769 14.514 0.557 1.00 55.34 84 ASN A CA 1
ATOM 676 C C . ASN A 1 84 ? 0.058 15.322 1.664 1.00 55.34 84 ASN A C 1
ATOM 678 O O . ASN A 1 84 ? -0.061 16.530 1.494 1.00 55.34 84 ASN A O 1
ATOM 682 N N . GLU A 1 85 ? -0.386 14.732 2.783 1.00 61.06 85 GLU A N 1
ATOM 683 C CA . GLU A 1 85 ? -1.110 15.482 3.832 1.00 61.06 85 GLU A CA 1
ATOM 684 C C . GLU A 1 85 ? -0.694 15.062 5.251 1.00 61.06 85 GLU A C 1
ATOM 686 O O . GLU A 1 85 ? -0.616 13.875 5.581 1.00 61.06 85 GLU A O 1
ATOM 691 N N . GLU A 1 86 ? -0.418 16.052 6.108 1.00 65.56 86 GLU A N 1
ATOM 692 C CA . GLU A 1 86 ? -0.071 15.834 7.513 1.00 65.56 86 GLU A CA 1
ATOM 693 C C . GLU A 1 86 ? -1.250 15.190 8.256 1.00 65.56 86 GLU A C 1
ATOM 695 O O . GLU A 1 86 ? -2.380 15.664 8.195 1.00 65.56 86 GLU A O 1
ATOM 700 N N . ASN A 1 87 ? -0.982 14.101 8.981 1.00 69.12 87 ASN A N 1
ATOM 701 C CA . ASN A 1 87 ? -1.957 13.384 9.815 1.00 69.12 87 ASN A CA 1
ATOM 702 C C . ASN A 1 87 ? -3.129 12.726 9.069 1.00 69.12 87 ASN A C 1
ATOM 704 O O . ASN A 1 87 ? -4.106 12.318 9.702 1.00 69.12 87 ASN A O 1
ATOM 708 N N . VAL A 1 88 ? -3.007 12.560 7.751 1.00 70.19 88 VAL A N 1
ATOM 709 C CA . VAL A 1 88 ? -3.965 11.827 6.923 1.00 70.19 88 VAL A CA 1
ATOM 710 C C . VAL A 1 88 ? -3.439 10.423 6.645 1.00 70.19 88 VAL A C 1
ATOM 712 O O . VAL A 1 88 ? -2.384 10.219 6.039 1.00 70.19 88 VAL A O 1
ATOM 715 N N . PHE A 1 89 ? -4.187 9.424 7.104 1.00 71.69 89 PHE A N 1
ATOM 716 C CA . PHE A 1 89 ? -3.763 8.030 7.098 1.00 71.69 89 PHE A CA 1
ATOM 717 C C . PHE A 1 89 ? -4.701 7.168 6.284 1.00 71.69 89 PHE A C 1
ATOM 719 O O . PHE A 1 89 ? -5.911 7.169 6.501 1.00 71.69 89 PHE A O 1
ATOM 726 N N . LYS A 1 90 ? -4.131 6.332 5.419 1.00 75.12 90 LYS A N 1
ATOM 727 C CA . LYS A 1 90 ? -4.886 5.246 4.802 1.00 75.12 90 LYS A CA 1
ATOM 728 C C . LYS A 1 90 ? -4.779 4.009 5.684 1.00 75.12 90 LYS A C 1
ATOM 730 O O . LYS A 1 90 ? -3.665 3.599 6.021 1.00 75.12 90 LYS A O 1
ATOM 735 N N . PRO A 1 91 ? -5.889 3.380 6.088 1.00 74.44 91 PRO A N 1
ATOM 736 C CA . PRO A 1 91 ? -5.833 2.113 6.795 1.00 74.44 91 PRO A CA 1
ATOM 737 C C . PRO A 1 91 ? -5.204 1.077 5.876 1.00 74.44 91 PRO A C 1
ATOM 739 O O . PRO A 1 91 ? -5.509 1.017 4.683 1.00 74.44 91 PRO A O 1
ATOM 742 N N . SER A 1 92 ? -4.325 0.238 6.411 1.00 71.19 92 SER A N 1
ATOM 743 C CA . SER A 1 92 ? -3.779 -0.845 5.602 1.00 71.19 92 SER A CA 1
ATOM 744 C C . SER A 1 92 ? -4.877 -1.836 5.204 1.00 71.19 92 SER A C 1
ATOM 746 O O . SER A 1 92 ? -5.900 -1.979 5.880 1.00 71.19 92 SER A O 1
ATOM 748 N N . SER A 1 93 ? -4.651 -2.600 4.132 1.00 66.94 93 SER A N 1
ATOM 749 C CA . SER A 1 93 ? -5.597 -3.624 3.656 1.00 66.94 93 SER A CA 1
ATOM 750 C C . SER A 1 93 ? -5.967 -4.646 4.740 1.00 66.94 93 SER A C 1
ATOM 752 O O . SER A 1 93 ? -7.053 -5.219 4.733 1.00 66.94 93 SER A O 1
ATOM 754 N N . PHE A 1 94 ? -5.063 -4.852 5.701 1.00 65.38 94 PHE A N 1
ATOM 755 C CA . PHE A 1 94 ? -5.277 -5.655 6.899 1.00 65.38 94 PHE A CA 1
ATOM 756 C C . PHE A 1 94 ? -6.446 -5.133 7.752 1.00 65.38 94 PHE A C 1
ATOM 758 O O . PHE A 1 94 ? -7.297 -5.914 8.177 1.00 65.38 94 PHE A O 1
ATOM 765 N N . ILE A 1 95 ? -6.488 -3.820 7.985 1.00 67.81 95 ILE A N 1
ATOM 766 C CA . ILE A 1 95 ? -7.518 -3.146 8.774 1.00 67.81 95 ILE A CA 1
ATOM 767 C C . ILE A 1 95 ? -8.819 -3.037 7.972 1.00 67.81 95 ILE A C 1
ATOM 769 O O . ILE A 1 95 ? -9.892 -3.332 8.494 1.00 67.81 95 ILE A O 1
ATOM 773 N N . LEU A 1 96 ? -8.723 -2.703 6.683 1.00 69.50 96 LEU A N 1
ATOM 774 C CA . LEU A 1 96 ? -9.880 -2.598 5.789 1.00 69.50 96 LEU A CA 1
ATOM 775 C C . LEU A 1 96 ? -10.676 -3.904 5.713 1.00 69.50 96 LEU A C 1
ATOM 777 O O . LEU A 1 96 ? -11.890 -3.900 5.905 1.00 69.50 96 LEU A O 1
ATOM 781 N N . ASN A 1 97 ? -9.995 -5.038 5.521 1.00 63.78 97 ASN A N 1
ATOM 782 C CA . ASN A 1 97 ? -10.639 -6.354 5.462 1.00 63.78 97 ASN A CA 1
ATOM 783 C C . ASN A 1 97 ? -11.430 -6.700 6.729 1.00 63.78 97 ASN A C 1
ATOM 785 O O . ASN A 1 97 ? -12.426 -7.419 6.656 1.00 63.78 97 ASN A O 1
ATOM 789 N N . TYR A 1 98 ? -10.985 -6.219 7.889 1.00 64.50 98 TYR A N 1
ATOM 790 C CA . TYR A 1 98 ? -11.705 -6.415 9.140 1.00 64.50 98 TYR A CA 1
ATOM 791 C C . TYR A 1 98 ? -12.996 -5.589 9.180 1.00 64.50 98 TYR A C 1
ATOM 793 O O . TYR A 1 98 ? -14.056 -6.132 9.484 1.00 64.50 98 TYR A O 1
ATOM 801 N N . ILE A 1 99 ? -12.927 -4.309 8.806 1.00 61.66 99 ILE A N 1
ATOM 802 C CA . ILE A 1 99 ? -14.083 -3.405 8.853 1.00 61.66 99 ILE A CA 1
ATOM 803 C C . ILE A 1 99 ? -15.177 -3.847 7.881 1.00 61.66 99 ILE A C 1
ATOM 805 O O . ILE A 1 99 ? -16.346 -3.917 8.261 1.00 61.66 99 ILE A O 1
ATOM 809 N N . TYR A 1 100 ? -14.799 -4.200 6.649 1.00 62.66 100 TYR A N 1
ATOM 810 C CA . TYR A 1 100 ? -15.755 -4.683 5.656 1.00 62.66 100 TYR A CA 1
ATOM 811 C C . TYR A 1 100 ? -16.494 -5.937 6.127 1.00 62.66 100 TYR A C 1
ATOM 813 O O . TYR A 1 100 ? -17.694 -6.075 5.900 1.00 62.66 100 TYR A O 1
ATOM 821 N N . LYS A 1 101 ? -15.790 -6.834 6.824 1.00 61.41 101 LYS A N 1
ATOM 822 C CA . LYS A 1 101 ? -16.377 -8.065 7.341 1.00 61.41 101 LYS A CA 1
ATOM 823 C C . LYS A 1 101 ? -17.304 -7.838 8.537 1.00 61.41 101 LYS A C 1
ATOM 825 O O . LYS A 1 101 ? -18.366 -8.446 8.576 1.00 61.41 101 LYS A O 1
ATOM 830 N N . GLU A 1 102 ? -16.918 -6.999 9.498 1.00 60.25 102 GLU A N 1
ATOM 831 C CA . GLU A 1 102 ? -17.751 -6.678 10.672 1.00 60.25 102 GLU A CA 1
ATOM 832 C C . GLU A 1 102 ? -19.041 -5.952 10.277 1.00 60.25 102 GLU A C 1
ATOM 834 O O . GLU A 1 102 ? -20.109 -6.238 10.807 1.00 60.25 102 GLU A O 1
ATOM 839 N N . ARG A 1 103 ? -18.971 -5.037 9.305 1.00 56.34 103 ARG A N 1
ATOM 840 C CA . ARG A 1 103 ? -20.133 -4.234 8.906 1.00 56.34 103 ARG A CA 1
ATOM 841 C C . ARG A 1 103 ? -21.080 -4.940 7.940 1.00 56.34 103 ARG A C 1
ATOM 843 O O . ARG A 1 103 ? -22.066 -4.332 7.532 1.00 56.34 103 ARG A O 1
ATOM 850 N N . ASN A 1 104 ? -20.786 -6.185 7.546 1.00 54.31 104 ASN A N 1
ATOM 851 C CA . ASN A 1 104 ? -21.514 -6.901 6.491 1.00 54.31 104 ASN A CA 1
ATOM 852 C C . ASN A 1 104 ? -21.682 -6.054 5.213 1.00 54.31 104 ASN A C 1
ATOM 854 O O . ASN A 1 104 ? -22.595 -6.280 4.418 1.00 54.31 104 ASN A O 1
ATOM 858 N N . ILE A 1 105 ? -20.805 -5.058 5.023 1.00 54.12 105 ILE A N 1
ATOM 859 C CA . ILE A 1 105 ? -20.772 -4.263 3.807 1.00 54.12 105 ILE A CA 1
ATOM 860 C C . ILE A 1 105 ? -20.402 -5.280 2.742 1.00 54.12 105 ILE A C 1
ATOM 862 O O . ILE A 1 105 ? -19.381 -5.957 2.918 1.00 54.12 105 ILE A O 1
ATOM 866 N N . PRO A 1 106 ? -21.209 -5.446 1.679 1.00 44.81 106 PRO A N 1
ATOM 867 C CA . PRO A 1 106 ? -20.786 -6.264 0.569 1.00 44.81 106 PRO A CA 1
ATOM 868 C C . PRO A 1 106 ? -19.448 -5.680 0.155 1.00 44.81 106 PRO A C 1
ATOM 870 O O . PRO A 1 106 ? -19.376 -4.544 -0.322 1.00 44.81 106 PRO A O 1
ATOM 873 N N . ILE A 1 107 ? -18.377 -6.437 0.415 1.00 45.78 107 ILE A N 1
ATOM 874 C CA . ILE A 1 107 ? -17.121 -6.211 -0.263 1.00 45.78 107 ILE A CA 1
ATOM 875 C C . ILE A 1 107 ? -17.590 -6.296 -1.697 1.00 45.78 107 ILE A C 1
ATOM 877 O O . ILE A 1 107 ? -17.987 -7.370 -2.158 1.00 45.78 107 ILE A O 1
ATOM 881 N N . GLY A 1 108 ? -17.636 -5.149 -2.368 1.00 40.34 108 GLY A N 1
ATOM 882 C CA . GLY A 1 108 ? -17.493 -5.115 -3.796 1.00 40.34 108 GLY A CA 1
ATOM 883 C C . 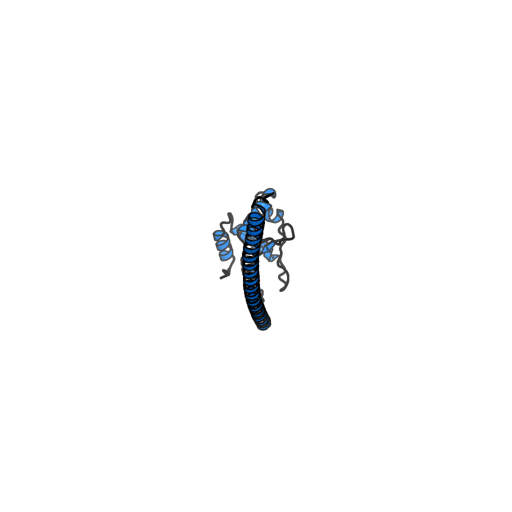GLY A 1 108 ? -16.134 -5.742 -4.028 1.00 40.34 108 GLY A C 1
ATOM 884 O O . GLY A 1 108 ? -15.147 -5.058 -4.264 1.00 40.34 108 GLY A O 1
ATOM 885 N N . VAL A 1 109 ? -16.063 -7.075 -3.927 1.00 38.47 109 VAL A N 1
ATOM 886 C CA . VAL A 1 109 ? -15.246 -7.849 -4.815 1.00 38.47 109 VAL A CA 1
ATOM 887 C C . VAL A 1 109 ? -15.878 -7.410 -6.100 1.00 38.47 109 VAL A C 1
ATOM 889 O O . VAL A 1 109 ? -16.984 -7.830 -6.449 1.00 38.47 109 VAL A O 1
ATOM 892 N N . ASN A 1 110 ? -15.264 -6.393 -6.686 1.00 37.88 110 ASN A N 1
ATOM 893 C CA . ASN A 1 110 ? -15.534 -6.042 -8.033 1.00 37.88 110 ASN A CA 1
ATOM 894 C C . ASN A 1 110 ? -15.095 -7.306 -8.764 1.00 37.88 110 ASN A C 1
ATOM 896 O O . ASN A 1 110 ? -13.948 -7.452 -9.177 1.00 37.88 110 ASN A O 1
ATOM 900 N N . ASN A 1 111 ? -16.013 -8.273 -8.851 1.00 36.66 111 ASN A N 1
ATOM 901 C CA . ASN A 1 111 ? -16.080 -9.265 -9.892 1.00 36.66 111 ASN A CA 1
ATOM 902 C C . ASN A 1 111 ? -16.397 -8.440 -11.133 1.00 36.66 111 ASN A C 1
ATOM 904 O O . ASN A 1 111 ? -17.481 -8.522 -11.709 1.00 36.66 111 ASN A O 1
ATOM 908 N N . ASN A 1 112 ? -15.457 -7.559 -11.469 1.00 39.44 112 ASN A N 1
ATOM 909 C CA . ASN A 1 112 ? -15.460 -6.734 -12.631 1.00 39.44 112 ASN A CA 1
ATOM 910 C C . ASN A 1 112 ? -15.284 -7.787 -13.708 1.00 39.44 112 ASN A C 1
ATOM 912 O O . ASN A 1 112 ? -14.173 -8.219 -14.008 1.00 39.44 112 ASN A O 1
ATOM 916 N N . LYS A 1 113 ? -16.400 -8.240 -14.278 1.00 42.75 113 LYS A N 1
ATOM 917 C CA . LYS A 1 113 ? -16.406 -8.997 -15.531 1.00 42.75 113 LYS A CA 1
ATOM 918 C C . LYS A 1 113 ? -15.657 -8.226 -16.638 1.00 42.75 113 LYS A C 1
ATOM 920 O O . LYS A 1 113 ? -15.296 -8.816 -17.645 1.00 42.75 113 LYS A O 1
ATOM 925 N N . ASN A 1 114 ? -15.327 -6.953 -16.393 1.00 44.28 114 ASN A N 1
ATOM 926 C CA . ASN A 1 114 ? -14.495 -6.080 -17.211 1.00 44.28 114 ASN A CA 1
ATOM 927 C C . ASN A 1 114 ? -12.970 -6.232 -16.990 1.00 44.28 114 ASN A C 1
ATOM 929 O O . ASN A 1 114 ? -12.205 -5.767 -17.830 1.00 44.28 114 ASN A O 1
ATOM 933 N N . ASN A 1 115 ? -12.494 -6.903 -15.927 1.00 47.53 115 ASN A N 1
ATOM 934 C CA . ASN A 1 115 ? -11.050 -7.116 -15.711 1.00 47.53 115 ASN A CA 1
ATOM 935 C C . ASN A 1 115 ? -10.442 -8.150 -16.667 1.00 47.53 115 ASN A C 1
ATOM 937 O O . ASN A 1 115 ? -9.243 -8.099 -16.897 1.00 47.53 115 ASN A O 1
ATOM 941 N N . SER A 1 116 ? -11.238 -9.048 -17.259 1.00 53.16 116 SER A N 1
ATOM 942 C CA . SER A 1 116 ? -10.734 -10.024 -18.241 1.00 53.16 116 SER A CA 1
ATOM 943 C C . SER A 1 116 ? -10.149 -9.334 -19.473 1.00 53.16 116 SER A C 1
ATOM 945 O O . SER A 1 116 ? -9.072 -9.695 -19.929 1.00 53.16 116 SER A O 1
ATOM 947 N N . VAL A 1 117 ? -10.844 -8.315 -19.987 1.00 57.53 117 VAL A N 1
ATOM 948 C CA . VAL A 1 117 ? -10.414 -7.570 -21.179 1.00 57.53 117 VAL A CA 1
ATOM 949 C C . VAL A 1 117 ? -9.214 -6.684 -20.848 1.00 57.53 117 VAL A C 1
ATOM 951 O O . VAL A 1 117 ? -8.284 -6.581 -21.640 1.00 57.53 117 VAL A O 1
ATOM 954 N N . LEU A 1 118 ? -9.192 -6.085 -19.652 1.00 64.88 118 LEU A N 1
ATOM 955 C CA . LEU A 1 118 ? -8.065 -5.266 -19.211 1.00 64.88 118 LEU A CA 1
ATOM 956 C C . LEU A 1 118 ? -6.811 -6.111 -18.936 1.00 64.88 118 LEU A C 1
ATOM 958 O O . LEU A 1 118 ? -5.723 -5.718 -19.336 1.00 64.88 118 LEU A O 1
ATOM 962 N N . GLU A 1 119 ? -6.944 -7.288 -18.316 1.00 65.19 119 GLU A N 1
ATOM 963 C CA . GLU A 1 119 ? -5.826 -8.224 -18.128 1.00 65.19 119 GLU A CA 1
ATOM 964 C C . GLU A 1 119 ? -5.286 -8.755 -19.455 1.00 65.19 119 GLU A C 1
ATOM 966 O O . GLU A 1 119 ? -4.076 -8.913 -19.600 1.00 65.19 119 GLU A O 1
ATOM 971 N N . GLU A 1 120 ? -6.158 -9.048 -20.417 1.00 71.31 120 GLU A N 1
ATOM 972 C CA . GLU A 1 120 ? -5.748 -9.520 -21.738 1.00 71.31 120 GLU A CA 1
ATOM 973 C C . GLU A 1 120 ? -5.040 -8.415 -22.530 1.00 71.31 120 GLU A C 1
ATOM 975 O O . GLU A 1 120 ? -3.968 -8.650 -23.088 1.00 71.31 120 GLU A O 1
ATOM 980 N N . ASN A 1 121 ? -5.555 -7.185 -22.474 1.00 70.12 121 ASN A N 1
ATOM 981 C CA . ASN A 1 121 ? -4.897 -6.021 -23.063 1.00 70.12 121 ASN A CA 1
ATOM 982 C C . ASN A 1 121 ? -3.533 -5.754 -22.418 1.00 70.12 121 ASN A C 1
ATOM 984 O O . ASN A 1 121 ? -2.553 -5.596 -23.137 1.00 70.12 121 ASN A O 1
ATOM 988 N N . LEU A 1 122 ? -3.434 -5.798 -21.086 1.00 75.88 122 LEU A N 1
ATOM 989 C CA . LEU A 1 122 ? -2.164 -5.618 -20.375 1.00 75.88 122 LEU A CA 1
ATOM 990 C C . LEU A 1 122 ? -1.169 -6.746 -20.675 1.00 75.88 122 LEU A C 1
ATOM 992 O O . LEU A 1 122 ? 0.023 -6.492 -20.817 1.00 75.88 122 LEU A O 1
ATOM 996 N N . LYS A 1 123 ? -1.627 -7.997 -20.812 1.00 81.00 123 LYS A N 1
ATOM 997 C CA . LYS A 1 123 ? -0.765 -9.116 -21.233 1.00 81.00 123 LYS A CA 1
ATOM 998 C C . LYS A 1 123 ? -0.233 -8.916 -22.648 1.00 81.00 123 LYS A C 1
ATOM 1000 O O . LYS A 1 123 ? 0.947 -9.173 -22.885 1.00 81.00 123 LYS A O 1
ATOM 1005 N N . ASN A 1 124 ? -1.075 -8.446 -23.564 1.00 85.31 124 ASN A N 1
ATOM 1006 C CA . ASN A 1 124 ? -0.667 -8.135 -24.932 1.00 85.31 124 ASN A CA 1
ATOM 1007 C C . ASN A 1 124 ? 0.319 -6.961 -24.966 1.00 85.31 124 ASN A C 1
ATOM 1009 O O . ASN A 1 124 ? 1.326 -7.027 -25.664 1.00 85.31 124 ASN A O 1
ATOM 1013 N N . GLU A 1 125 ? 0.090 -5.931 -24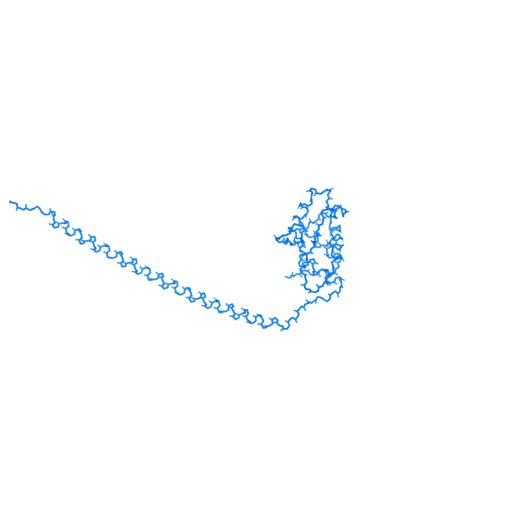.158 1.00 83.25 125 GLU A N 1
ATOM 1014 C CA . GLU A 1 125 ? 0.975 -4.771 -24.052 1.00 83.25 125 GLU A CA 1
ATOM 1015 C C . GLU A 1 125 ? 2.341 -5.154 -23.460 1.00 83.25 125 GLU A C 1
ATOM 1017 O O . GLU A 1 125 ? 3.381 -4.796 -24.010 1.00 83.25 125 GLU A O 1
ATOM 1022 N N . ILE A 1 126 ? 2.363 -5.991 -22.415 1.00 87.62 126 ILE A N 1
ATOM 1023 C CA . ILE A 1 126 ? 3.599 -6.563 -21.859 1.00 87.62 126 ILE A CA 1
ATOM 1024 C C . ILE A 1 126 ? 4.348 -7.383 -22.913 1.00 87.62 126 ILE A C 1
ATOM 1026 O O . ILE A 1 126 ? 5.571 -7.286 -23.000 1.00 87.62 126 ILE A O 1
ATOM 1030 N N . LYS A 1 127 ? 3.641 -8.186 -23.715 1.00 89.56 127 LYS A N 1
ATOM 1031 C CA . LYS A 1 127 ? 4.258 -8.986 -24.778 1.00 89.56 127 LYS A CA 1
ATOM 1032 C C . LYS A 1 127 ? 4.890 -8.098 -25.854 1.00 89.56 127 LYS A C 1
ATOM 1034 O O . LYS A 1 127 ? 6.040 -8.327 -26.217 1.00 89.56 127 LYS A O 1
ATOM 1039 N N . ASN A 1 128 ? 4.189 -7.056 -26.296 1.00 91.06 128 ASN A N 1
ATOM 1040 C CA . ASN A 1 128 ? 4.720 -6.101 -27.272 1.00 91.06 128 ASN A CA 1
ATOM 1041 C C . ASN A 1 128 ? 5.966 -5.385 -26.730 1.00 91.06 128 ASN A C 1
ATOM 1043 O O . ASN A 1 128 ? 6.988 -5.319 -27.407 1.00 91.06 128 ASN A O 1
ATOM 1047 N N . LEU A 1 129 ? 5.928 -4.938 -25.470 1.00 90.19 129 LEU A N 1
ATOM 1048 C CA . LEU A 1 129 ? 7.085 -4.322 -24.815 1.00 90.19 129 LEU A CA 1
ATOM 1049 C C . LEU A 1 129 ? 8.269 -5.294 -24.688 1.00 90.19 129 LEU A C 1
ATOM 1051 O O . LEU A 1 129 ? 9.423 -4.892 -24.826 1.00 90.19 129 LEU A O 1
ATOM 1055 N N . GLN A 1 130 ? 8.020 -6.584 -24.448 1.00 89.06 130 GLN A N 1
ATOM 1056 C CA . GLN A 1 130 ? 9.075 -7.602 -24.430 1.00 89.06 130 GLN A CA 1
ATOM 1057 C C . GLN A 1 130 ? 9.719 -7.800 -25.810 1.00 89.06 130 GLN A C 1
ATOM 1059 O O . GLN A 1 130 ? 10.941 -7.949 -25.889 1.00 89.06 130 GLN A O 1
ATOM 1064 N N . GLU A 1 131 ? 8.925 -7.775 -26.882 1.00 92.06 131 GLU A N 1
ATOM 1065 C CA . GLU A 1 131 ? 9.417 -7.855 -28.262 1.00 92.06 131 GLU A CA 1
ATOM 1066 C C . GLU A 1 131 ? 10.238 -6.609 -28.640 1.00 92.06 131 GLU A C 1
ATOM 1068 O O . GLU A 1 131 ? 11.340 -6.740 -29.175 1.00 92.06 131 GLU A O 1
ATOM 1073 N N . GLU A 1 132 ? 9.791 -5.408 -28.265 1.00 90.62 132 GLU A N 1
ATOM 1074 C CA . GLU A 1 132 ? 10.560 -4.171 -28.463 1.00 90.62 132 GLU A CA 1
ATOM 1075 C C . GLU A 1 132 ? 11.900 -4.190 -27.715 1.00 90.62 132 GLU A C 1
ATOM 1077 O O . GLU A 1 132 ? 12.941 -3.842 -28.279 1.00 90.62 132 GLU A O 1
ATOM 1082 N N . ILE A 1 133 ? 11.915 -4.660 -26.462 1.00 92.88 133 ILE A N 1
ATOM 1083 C CA . ILE A 1 133 ? 13.154 -4.818 -25.687 1.00 92.88 133 ILE A CA 1
ATOM 1084 C C . ILE A 1 133 ? 14.116 -5.788 -26.382 1.00 92.88 133 ILE A C 1
ATOM 1086 O O . ILE A 1 133 ? 15.331 -5.568 -26.358 1.00 92.88 133 ILE A O 1
ATOM 1090 N N . LEU A 1 134 ? 13.608 -6.864 -26.988 1.00 93.19 134 LEU A N 1
ATOM 1091 C CA . LEU A 1 134 ? 14.437 -7.819 -27.718 1.00 93.19 134 LEU A CA 1
ATOM 1092 C C . LEU A 1 134 ? 15.079 -7.164 -28.949 1.00 93.19 134 LEU A C 1
ATOM 1094 O O . LEU A 1 134 ? 16.298 -7.247 -29.112 1.00 93.19 134 LEU A O 1
ATOM 1098 N N . LEU A 1 135 ? 14.287 -6.450 -29.752 1.00 93.31 135 LEU A N 1
ATOM 1099 C CA . LEU A 1 135 ? 14.773 -5.732 -30.934 1.00 93.31 135 LEU A CA 1
ATOM 1100 C C . LEU A 1 135 ? 15.815 -4.667 -30.566 1.00 93.31 135 LEU A C 1
ATOM 1102 O O . LEU A 1 135 ? 16.860 -4.564 -31.210 1.00 93.31 135 LEU A O 1
ATOM 1106 N N . LEU A 1 136 ? 15.585 -3.916 -29.486 1.00 93.12 136 LEU A N 1
ATOM 1107 C CA . LEU A 1 136 ? 16.541 -2.926 -28.989 1.00 93.12 136 LEU A CA 1
ATOM 1108 C C . LEU A 1 136 ? 17.856 -3.570 -28.530 1.00 93.12 136 LEU A C 1
ATOM 1110 O O . LEU A 1 136 ? 18.931 -3.026 -28.789 1.00 93.12 136 LEU A O 1
ATOM 1114 N N . LYS A 1 137 ? 17.805 -4.745 -27.890 1.00 94.00 137 LYS A N 1
ATOM 1115 C CA . LYS A 1 137 ? 19.014 -5.496 -27.511 1.00 94.00 137 LYS A CA 1
ATOM 1116 C C . LYS A 1 137 ? 19.804 -5.965 -28.730 1.00 94.00 137 LYS A C 1
ATOM 1118 O O . LYS A 1 137 ? 21.035 -5.896 -28.714 1.00 94.00 137 LYS A O 1
ATOM 1123 N N . GLU A 1 138 ? 19.130 -6.428 -29.778 1.00 92.00 138 GLU A N 1
ATOM 1124 C CA . GLU A 1 138 ? 19.790 -6.821 -31.026 1.00 92.00 138 GLU A CA 1
ATOM 1125 C C . GLU A 1 138 ? 20.428 -5.623 -31.733 1.00 92.00 138 GLU A C 1
ATOM 1127 O O . GLU A 1 138 ? 21.600 -5.688 -32.117 1.00 92.00 138 GLU A O 1
ATOM 1132 N N . ALA A 1 139 ? 19.712 -4.499 -31.818 1.00 92.69 139 ALA A N 1
ATOM 1133 C CA . ALA A 1 139 ? 20.234 -3.257 -32.379 1.00 92.69 139 ALA A CA 1
ATOM 1134 C C . ALA A 1 139 ? 21.459 -2.743 -31.602 1.00 92.69 139 ALA A C 1
ATOM 1136 O O . ALA A 1 139 ? 22.456 -2.331 -32.203 1.00 92.69 139 ALA A O 1
ATOM 1137 N N . LEU A 1 140 ? 21.430 -2.819 -30.267 1.00 93.06 140 LEU A N 1
ATOM 1138 C CA . LEU A 1 140 ? 22.567 -2.461 -29.417 1.00 93.06 140 LEU A CA 1
ATOM 1139 C C . LEU A 1 140 ? 23.775 -3.371 -29.676 1.00 93.06 140 LEU A C 1
ATOM 1141 O O . LEU A 1 140 ? 24.899 -2.887 -29.815 1.00 93.06 140 LEU A O 1
ATOM 1145 N N . LYS A 1 141 ? 23.556 -4.685 -29.796 1.00 94.69 141 LYS A N 1
ATOM 1146 C CA . LYS A 1 141 ? 24.619 -5.655 -30.095 1.00 94.69 141 LYS A CA 1
ATOM 1147 C C . LYS A 1 141 ? 25.273 -5.384 -31.449 1.00 94.69 141 LYS A C 1
ATOM 1149 O O . LYS A 1 141 ? 26.497 -5.446 -31.560 1.00 94.69 141 LYS A O 1
ATOM 1154 N N . GLU A 1 142 ? 24.482 -5.068 -32.470 1.00 92.88 142 GLU A N 1
ATOM 1155 C CA . GLU A 1 142 ? 25.011 -4.732 -33.793 1.00 92.88 142 GLU A CA 1
ATOM 1156 C C . GLU A 1 142 ? 25.750 -3.388 -33.787 1.00 92.88 142 GLU A C 1
ATOM 1158 O O . GLU A 1 142 ? 26.812 -3.256 -34.397 1.00 92.88 142 GLU A O 1
ATOM 1163 N N . THR A 1 143 ? 25.252 -2.404 -33.038 1.00 93.12 143 THR A N 1
ATOM 1164 C CA . THR A 1 143 ? 25.933 -1.114 -32.869 1.00 93.12 143 THR A CA 1
ATOM 1165 C C . THR A 1 143 ? 27.295 -1.297 -32.196 1.00 93.12 143 THR A C 1
ATOM 1167 O O . THR A 1 143 ? 28.294 -0.770 -32.688 1.00 93.12 143 THR A O 1
ATOM 1170 N N . ASN A 1 144 ? 27.375 -2.125 -31.151 1.00 94.00 144 ASN A N 1
ATOM 1171 C CA . ASN A 1 144 ? 28.641 -2.463 -30.498 1.00 94.00 144 ASN A CA 1
ATOM 1172 C C . ASN A 1 144 ? 29.619 -3.151 -31.460 1.00 94.00 144 ASN A C 1
ATOM 1174 O O . ASN A 1 144 ? 30.777 -2.749 -31.535 1.00 94.00 144 ASN A O 1
ATOM 1178 N N . ARG A 1 145 ? 29.152 -4.101 -32.283 1.00 92.94 145 ARG A N 1
ATOM 1179 C CA . ARG A 1 145 ? 29.993 -4.727 -33.322 1.00 92.94 145 ARG A CA 1
ATOM 1180 C C . ARG A 1 145 ? 30.546 -3.717 -34.324 1.00 92.94 145 ARG A C 1
ATOM 1182 O O . ARG A 1 145 ? 31.688 -3.840 -34.763 1.00 92.94 145 ARG A O 1
ATOM 1189 N N . ARG A 1 146 ? 29.751 -2.719 -34.720 1.00 93.62 146 ARG A N 1
ATOM 1190 C CA . ARG A 1 146 ? 30.214 -1.654 -35.625 1.00 93.62 146 ARG A CA 1
ATOM 1191 C C . ARG A 1 146 ? 31.281 -0.784 -34.970 1.00 93.62 146 ARG A C 1
ATOM 1193 O O . ARG A 1 146 ? 32.259 -0.450 -35.634 1.00 93.62 146 ARG A O 1
ATOM 1200 N N . ILE A 1 147 ? 31.117 -0.461 -33.687 1.00 92.56 147 ILE A N 1
ATOM 1201 C CA . ILE A 1 147 ? 32.113 0.282 -32.905 1.00 92.56 147 ILE A CA 1
ATOM 1202 C C . ILE A 1 147 ? 33.419 -0.514 -32.811 1.00 92.56 147 ILE A C 1
ATOM 1204 O O . ILE A 1 147 ? 34.479 0.040 -33.093 1.00 92.56 147 ILE A O 1
ATOM 1208 N N . GLU A 1 148 ? 33.355 -1.810 -32.498 1.00 93.06 148 GLU A N 1
ATOM 1209 C CA . GLU A 1 148 ? 34.531 -2.690 -32.438 1.00 93.06 148 GLU A CA 1
ATOM 1210 C C . GLU A 1 148 ? 35.282 -2.722 -33.778 1.00 93.06 148 GLU A C 1
ATOM 1212 O O . GLU A 1 148 ? 36.483 -2.454 -33.822 1.00 93.06 148 GLU A O 1
ATOM 1217 N N . ARG A 1 149 ? 34.573 -2.929 -34.897 1.00 92.00 149 ARG A N 1
ATOM 1218 C CA . ARG A 1 149 ? 35.182 -2.901 -36.241 1.00 92.00 149 ARG A CA 1
ATOM 1219 C C . ARG A 1 149 ? 35.805 -1.548 -36.580 1.00 92.00 149 ARG A C 1
ATOM 1221 O O . ARG A 1 149 ? 36.858 -1.492 -37.222 1.00 92.00 149 ARG A O 1
ATOM 1228 N N . ALA A 1 150 ? 35.154 -0.453 -36.191 1.00 90.50 150 ALA A N 1
ATOM 1229 C CA . ALA A 1 150 ? 35.677 0.891 -36.407 1.00 90.50 150 ALA A CA 1
ATOM 1230 C C . ALA A 1 150 ? 36.951 1.129 -35.581 1.00 90.50 150 ALA A C 1
ATOM 1232 O O . ALA A 1 150 ? 37.925 1.668 -36.108 1.00 90.50 150 ALA A O 1
ATOM 1233 N N . ALA A 1 151 ? 36.978 0.667 -34.328 1.00 91.69 151 ALA A N 1
ATOM 1234 C CA . ALA A 1 151 ? 38.145 0.741 -33.457 1.00 91.69 151 ALA A CA 1
ATOM 1235 C C . ALA A 1 151 ? 39.328 -0.074 -34.010 1.00 91.69 151 ALA A C 1
ATOM 1237 O O . ALA A 1 151 ? 40.448 0.435 -34.079 1.00 91.69 151 ALA A O 1
ATOM 1238 N N . GLU A 1 152 ? 39.089 -1.302 -34.478 1.00 89.88 152 GLU A N 1
ATOM 1239 C CA . GLU A 1 152 ? 40.110 -2.136 -35.130 1.00 89.88 152 GLU A CA 1
ATOM 1240 C C . GLU A 1 152 ? 40.645 -1.491 -36.412 1.00 89.88 152 GLU A C 1
ATOM 1242 O O . GLU A 1 152 ? 41.859 -1.404 -36.615 1.00 89.88 152 GLU A O 1
ATOM 1247 N N . SER A 1 153 ? 39.749 -0.968 -37.253 1.00 88.56 153 SER A N 1
ATOM 1248 C CA . SER A 1 153 ? 40.121 -0.260 -38.481 1.00 88.56 153 SER A CA 1
ATOM 1249 C C . SER A 1 153 ? 40.967 0.979 -38.187 1.00 88.56 153 SER A C 1
ATOM 1251 O O . SER A 1 153 ? 41.945 1.245 -38.889 1.00 88.56 153 SER A O 1
ATOM 1253 N N . TRP A 1 154 ? 40.622 1.734 -37.142 1.00 87.00 154 TRP A N 1
ATOM 1254 C CA . TRP A 1 154 ? 41.385 2.905 -36.719 1.00 87.00 154 TRP A CA 1
ATOM 1255 C C . TRP A 1 154 ? 42.772 2.520 -36.195 1.00 87.00 154 TRP A C 1
ATOM 1257 O O . TRP A 1 154 ? 43.763 3.129 -36.597 1.00 87.00 154 TRP A O 1
ATOM 1267 N N . LYS A 1 155 ? 42.869 1.454 -35.391 1.00 89.88 155 LYS A N 1
ATOM 1268 C CA . LYS A 1 155 ? 44.141 0.904 -34.896 1.00 89.88 155 LYS A CA 1
ATOM 1269 C C . LYS A 1 155 ? 45.056 0.445 -36.038 1.00 89.88 155 LYS A C 1
ATOM 1271 O O . LYS A 1 155 ? 46.251 0.731 -36.038 1.00 89.88 155 LYS A O 1
ATOM 1276 N N . LEU A 1 156 ? 44.512 -0.235 -37.045 1.00 87.88 156 LEU A N 1
ATOM 1277 C CA . LEU A 1 156 ? 45.285 -0.645 -38.222 1.00 87.88 156 LEU A CA 1
ATOM 1278 C C . LEU A 1 156 ? 45.763 0.567 -39.031 1.00 87.88 156 LEU A C 1
ATOM 1280 O O . LEU A 1 156 ? 46.934 0.643 -39.399 1.00 87.88 156 LEU A O 1
ATOM 1284 N N . ARG A 1 157 ? 44.894 1.557 -39.259 1.00 83.00 157 ARG A N 1
ATOM 1285 C CA . ARG A 1 157 ? 45.276 2.785 -39.974 1.00 83.00 157 ARG A CA 1
ATOM 1286 C C . ARG A 1 157 ? 46.355 3.573 -39.238 1.00 83.00 157 ARG A C 1
ATOM 1288 O O . ARG A 1 157 ? 47.302 4.012 -39.882 1.00 83.00 157 ARG A O 1
ATOM 1295 N N . SER A 1 158 ? 46.257 3.721 -37.918 1.00 82.25 158 SER A N 1
ATOM 1296 C CA . SER A 1 158 ? 47.261 4.452 -37.139 1.00 82.25 158 SER A CA 1
ATOM 1297 C C . SER A 1 158 ? 48.624 3.758 -37.174 1.00 82.25 158 SER A C 1
ATOM 1299 O O . SER A 1 158 ? 49.633 4.418 -37.412 1.00 82.25 158 SER A O 1
ATOM 1301 N N . THR A 1 159 ? 48.670 2.426 -37.059 1.00 81.50 159 THR A N 1
ATOM 1302 C CA . THR A 1 159 ? 49.931 1.668 -37.199 1.00 81.50 159 THR A CA 1
ATOM 1303 C C . THR A 1 159 ? 50.548 1.793 -38.594 1.00 81.50 159 THR A C 1
ATOM 1305 O O . THR A 1 159 ? 51.764 1.941 -38.713 1.00 81.50 159 THR A O 1
ATOM 1308 N N . PHE A 1 160 ? 49.732 1.793 -39.653 1.00 84.38 160 PHE A N 1
ATOM 1309 C CA . PHE A 1 160 ? 50.216 1.990 -41.020 1.00 84.38 160 PHE A CA 1
ATOM 1310 C C . PHE A 1 160 ? 50.793 3.395 -41.235 1.00 84.38 160 PHE A C 1
ATOM 1312 O O . PHE A 1 160 ? 51.870 3.535 -41.817 1.00 84.38 160 PHE A O 1
ATOM 1319 N N . VAL A 1 161 ? 50.105 4.428 -40.739 1.00 81.81 161 VAL A N 1
ATOM 1320 C CA . VAL A 1 161 ? 50.572 5.821 -40.808 1.00 81.81 161 VAL A CA 1
ATOM 1321 C C . VAL A 1 161 ? 51.901 5.977 -40.067 1.00 81.81 161 VAL A C 1
ATOM 1323 O O . VAL A 1 161 ? 52.861 6.463 -40.661 1.00 81.81 161 VAL A O 1
ATOM 1326 N N . LEU A 1 162 ? 51.997 5.471 -38.833 1.00 81.75 162 LEU A N 1
ATOM 1327 C CA . LEU A 1 162 ? 53.232 5.509 -38.041 1.00 81.75 162 LEU A CA 1
ATOM 1328 C C . LEU A 1 162 ? 54.392 4.788 -38.741 1.00 81.75 162 LEU A C 1
ATOM 1330 O O . LEU A 1 162 ? 55.513 5.292 -38.772 1.00 81.75 162 LEU A O 1
ATOM 1334 N N . LYS A 1 163 ? 54.136 3.630 -39.362 1.00 85.12 163 LYS A N 1
ATOM 1335 C CA . LYS A 1 163 ? 55.159 2.907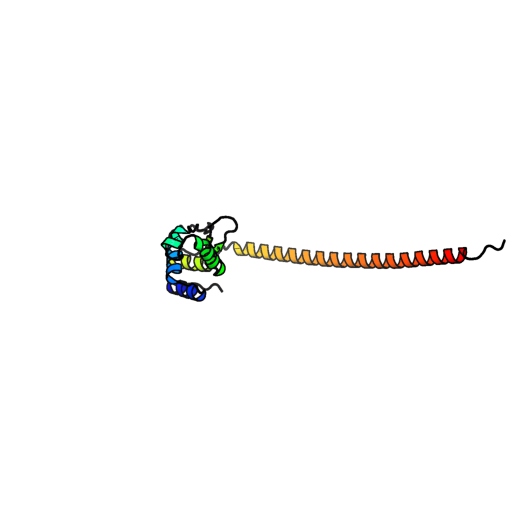 -40.129 1.00 85.12 163 LYS A CA 1
ATOM 1336 C C . LYS A 1 163 ? 55.659 3.724 -41.325 1.00 85.12 163 LYS A C 1
ATOM 1338 O O . LYS A 1 163 ? 56.865 3.801 -41.546 1.00 85.12 163 LYS A O 1
ATOM 1343 N N . LYS A 1 164 ? 54.754 4.365 -42.072 1.00 84.94 164 LYS A N 1
ATOM 1344 C CA . LYS A 1 164 ? 55.108 5.229 -43.210 1.00 84.94 164 LYS A CA 1
ATOM 1345 C C . LYS A 1 164 ? 55.891 6.469 -42.790 1.00 84.94 164 LYS A C 1
ATOM 1347 O O . LYS A 1 164 ? 56.778 6.908 -43.520 1.00 84.94 164 LYS A O 1
ATOM 1352 N N . GLU A 1 165 ? 55.568 7.030 -41.635 1.00 80.88 165 GLU A N 1
ATOM 1353 C CA . GLU A 1 165 ? 56.273 8.180 -41.078 1.00 80.88 165 GLU A CA 1
ATOM 1354 C C . GLU A 1 165 ? 57.691 7.808 -40.628 1.00 80.88 165 GLU A C 1
ATOM 1356 O O . GLU A 1 165 ? 58.645 8.484 -41.011 1.00 80.88 165 GLU A O 1
ATOM 1361 N N . ASN A 1 166 ? 57.854 6.663 -39.962 1.00 82.25 166 ASN A N 1
ATOM 1362 C CA . ASN A 1 166 ? 59.166 6.119 -39.606 1.00 82.25 166 ASN A CA 1
ATOM 1363 C C . ASN A 1 166 ? 60.027 5.804 -40.844 1.00 82.25 166 ASN A C 1
ATOM 1365 O O . ASN A 1 166 ? 61.210 6.136 -40.869 1.00 82.25 166 ASN A O 1
ATOM 1369 N N . GLU A 1 167 ? 59.444 5.216 -41.898 1.00 83.56 167 GLU A N 1
ATOM 1370 C CA . GLU A 1 167 ? 60.134 4.976 -43.179 1.00 83.56 167 GLU A CA 1
ATOM 1371 C C . GLU A 1 167 ? 60.629 6.291 -43.813 1.00 83.56 167 GLU A C 1
ATOM 1373 O O . GLU A 1 167 ? 61.764 6.367 -44.287 1.00 83.56 167 GLU A O 1
ATOM 1378 N N . ARG A 1 168 ? 59.810 7.354 -43.789 1.00 80.94 168 ARG A N 1
ATOM 1379 C CA . ARG A 1 168 ? 60.200 8.688 -44.282 1.00 80.94 168 ARG A CA 1
ATOM 1380 C C . ARG A 1 168 ? 61.309 9.321 -43.443 1.00 80.94 168 ARG A C 1
ATOM 1382 O O . ARG A 1 168 ? 62.235 9.898 -44.007 1.00 80.94 168 ARG A O 1
ATOM 1389 N N . GLN A 1 169 ? 61.230 9.221 -42.119 1.00 80.44 169 GLN A N 1
ATOM 1390 C CA . GLN A 1 169 ? 62.263 9.745 -41.222 1.00 80.44 169 GLN A CA 1
ATOM 1391 C C . GLN A 1 169 ? 63.599 9.020 -41.419 1.00 80.44 169 GLN A C 1
ATOM 1393 O O . GLN A 1 169 ? 64.633 9.678 -41.505 1.00 80.44 169 GLN A O 1
ATOM 1398 N N . ALA A 1 170 ? 63.582 7.694 -41.586 1.00 78.94 170 ALA A N 1
ATOM 1399 C CA . ALA A 1 170 ? 64.782 6.911 -41.872 1.00 78.94 170 ALA A CA 1
ATOM 1400 C C . ALA A 1 170 ? 65.446 7.316 -43.201 1.00 78.94 170 ALA A C 1
ATOM 1402 O O . ALA A 1 170 ? 66.666 7.440 -43.265 1.00 78.94 170 ALA A O 1
ATOM 1403 N N . LEU A 1 171 ? 64.658 7.587 -44.248 1.00 73.56 171 LEU A N 1
ATOM 1404 C CA . LEU A 1 171 ? 65.166 8.070 -45.540 1.00 73.56 171 LEU A CA 1
ATOM 1405 C C . LEU A 1 171 ? 65.786 9.474 -45.451 1.00 73.56 171 LEU A C 1
ATOM 1407 O O . LEU A 1 171 ? 66.787 9.748 -46.107 1.00 73.56 171 LEU A O 1
ATOM 1411 N N . ASN A 1 172 ? 65.224 10.348 -44.616 1.00 72.81 172 ASN A N 1
ATOM 1412 C CA . ASN A 1 172 ? 65.739 11.702 -44.401 1.00 72.81 172 ASN A CA 1
ATOM 1413 C C . ASN A 1 172 ? 66.944 11.756 -43.443 1.00 72.81 172 ASN A C 1
ATOM 1415 O O . ASN A 1 172 ? 67.631 12.774 -43.397 1.00 72.81 172 ASN A O 1
ATOM 1419 N N . ALA A 1 173 ? 67.205 10.684 -42.690 1.00 72.31 173 ALA A N 1
ATOM 1420 C CA . ALA A 1 173 ? 68.338 10.575 -41.773 1.00 72.31 173 ALA A CA 1
ATOM 1421 C C . ALA A 1 173 ? 69.662 10.201 -42.470 1.00 72.31 173 ALA A C 1
ATOM 1423 O O . ALA A 1 173 ? 70.717 10.240 -41.837 1.00 72.31 173 ALA A O 1
ATOM 1424 N N . PHE A 1 174 ? 69.641 9.855 -43.764 1.00 63.97 174 PHE A N 1
ATOM 1425 C CA . PHE A 1 174 ? 70.871 9.630 -44.524 1.00 63.97 174 PHE A CA 1
ATOM 1426 C C . PHE A 1 174 ? 71.569 10.970 -44.818 1.00 63.97 174 PHE A C 1
ATOM 1428 O O . PHE A 1 174 ? 70.951 11.870 -45.394 1.00 63.97 174 PHE A O 1
ATOM 1435 N N . PRO A 1 175 ? 72.857 11.131 -44.458 1.00 63.59 175 PRO A N 1
ATOM 1436 C CA . PRO A 1 175 ? 73.560 12.387 -44.660 1.00 63.59 175 PRO A CA 1
ATOM 1437 C C . PRO A 1 175 ? 73.728 12.639 -46.159 1.00 63.59 175 PRO A C 1
ATOM 1439 O O . PRO A 1 175 ? 74.253 11.796 -46.893 1.00 63.59 175 PRO A O 1
ATOM 1442 N N . LYS A 1 176 ? 73.279 13.810 -46.622 1.00 66.44 176 LYS A N 1
ATOM 1443 C CA . LYS A 1 176 ? 73.538 14.257 -47.992 1.00 66.44 176 LYS A CA 1
ATOM 1444 C C . LYS A 1 176 ? 75.051 14.372 -48.165 1.00 66.44 176 LYS A C 1
ATOM 1446 O O . LYS A 1 176 ? 75.689 15.154 -47.465 1.00 66.44 176 LYS A O 1
ATOM 1451 N N . ARG A 1 177 ? 75.615 13.559 -49.061 1.00 61.09 177 ARG A N 1
ATOM 1452 C CA . ARG A 1 177 ? 77.009 13.695 -49.488 1.00 61.09 177 ARG A CA 1
ATOM 1453 C C . ARG A 1 177 ? 77.105 15.005 -50.271 1.00 61.09 177 ARG A C 1
ATOM 1455 O O . ARG A 1 177 ? 76.560 15.079 -51.370 1.00 61.09 177 ARG A O 1
ATOM 1462 N N . TYR A 1 178 ? 77.680 16.024 -49.637 1.00 59.47 178 TYR A N 1
ATOM 1463 C CA . TYR A 1 178 ? 78.135 17.248 -50.293 1.00 59.47 178 TYR A CA 1
ATOM 1464 C C . TYR A 1 178 ? 79.488 16.995 -50.951 1.00 59.47 178 TYR A C 1
ATOM 1466 O O . TYR A 1 178 ? 80.288 16.242 -50.346 1.00 59.47 178 TYR A O 1
#

Radius of gyration: 34.81 Å; chains: 1; bounding box: 100×32×78 Å

Sequence (178 aa):
MAQIFKNQKNLEQSLRRKKLDKPGKHALFLLSLFNQIAFTQEQDLSVTINGEEVLQAGLISDLNHFDNWKNKMVSLGIFILNNNEENVFKPSSFILNYIYKERNIPIGVNNNKNNSVLEENLKNEIKNLQEEILLLKEALKETNRRIERAAESWKLRSTFVLKKENERQALNAFPKRY

Secondary structure (DSSP, 8-state):
-PPPP-SHHHHHHHHHHTT-SSHHHHHHHHHHHHHT----TTS---EE--HHHHHH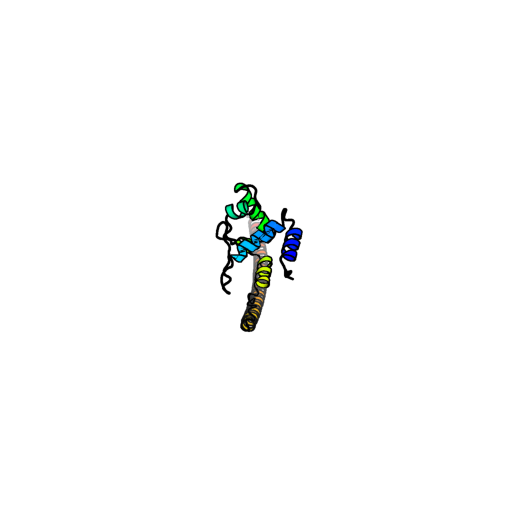TTSSSSGGGHHHHHHHHHHTTSEEE-TTSTTEEEEPHHHHHHHHHHTT--------TTHHHHHHHHHHHHHHHHHHHHHHHHHHHHHHHHHHHHHHHHHHHHHHHHHHHHHHHHHHTSPP--

=== Feature glossary ===
A reading g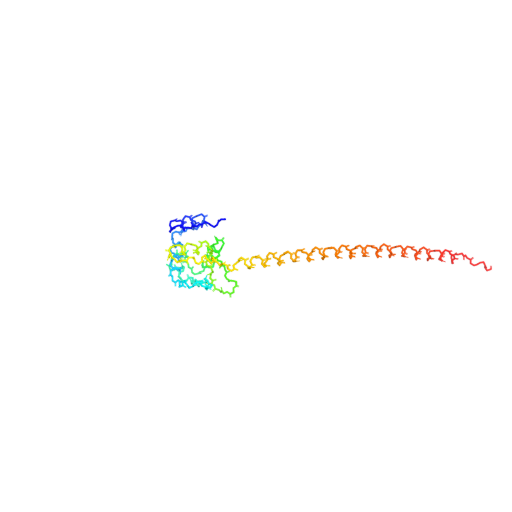uide for the features in this record.

Start from the sequence.

  · Sequence gives the chain of amino acids in standard one-letter code (A=alanine, C=cysteine, …, Y=tyrosine), read N→C. It is the only feature that is directly encoded by the gene; all structural features are derived from the folded form of this sequence.

Fold it, and you get atomic coordinates and the backbone conformation that goes with them.

  · The mmCIF table is the protein's shape written out atom by atom. For each backbone N, Cα, C, and carbonyl O, it records an (x, y, z) coordinate triple in Å plus the residue type, chain letter, and residue number.

  · Backbone dihedral angles. Every residue except chain termini has a φ (preceding-C → N → Cα → C) and a ψ (N → Cα → C → next-N). They are reported in degrees following the IUPAC sign convention. Secondary structure is essentially a statement about which (φ, ψ) basin each residue occupies.

  · DSSP 8-state secondary structure assigns each residue one of H (α-helix), G (3₁₀-helix), I (π-helix), E (extended β-strand), B (isolated β-bridge), T (hydrogen-bonded turn), S (bend), or '-' (coil). The assignment is computed from backbone hydrogen-bond geometry via the Kabsch–Sander algorithm.

  · P-SEA three-state annotation labels each residue as helix, strand, or coil based purely on the geometry of the Cα trace. It serves as a fallback when the full backbone (and thus DSSP) is unavailable.

Summarize the fold with a handful of shape descriptors and a per-residue structural alphabet.

  · Radius of gyration (Rg) is the root-mean-square distance of Cα atoms from their centroid — a single number for overall size and compactness. A globular domain of N residues has Rg ≈ 2.2·N^0.38 Å; an extended or disordered chain has a much larger Rg. The Cα contact count is the number of residue pairs whose Cα atoms are within 8 Å and are more than four positions apart in sequence — a standard proxy for tertiary packing density. The bounding box is the smallest axis-aligned box enclosing all Cα atoms.

  · Foldseek's 3Di representation compresses backbone geometry into a per-residue letter drawn from a learned twenty-state alphabet. It captures the tertiary interaction pattern around each residue — which residues are packed against it in space, regardless of where they are in sequence.

  · Accessible surface area quantifies burial. A residue with SASA near zero is packed into the hydrophobic core; one with SASA >100 Å² sits on the surface. Computed here via the Shrake–Rupley numerical algorithm with a 1.4 Å probe.

Ask how reliable the model is.

  · For AlphaFold models, the B-factor field carries pLDDT — the model's own estimate of local accuracy on a 0–100 scale. Regions with pLDDT<50 should be treated as essentially unmodeled; they often correspond to intrinsically disordered segments.

  · For experimental (PDB) structures, the B-factor (temperature factor) quantifies the positional spread of each atom in the crystal — a combination of thermal vibration and static disorder — in units of Å². High B-factors mark flexible loops or poorly resolved regions; low B-factors mark the rigid, well-ordered core.

  · PAE(i, j) answers: if I align the predicted and true structures on residue i, how far off (in Å) do I expect residue j to be? A block-diagonal PAE matrix with low values on the blocks and high values off-diagonal is the signature of a multi-domain protein with confidently predicted domains but uncertain inter-domain orientation.

Place it in context: what it resembles, what it is annotated as, and how it looks.

  · Structural nearest neighbors (via Foldseek easy-search vs the PDB). Reported per hit: target PDB id, E-value, and alignment TM-score. A TM-score above ~0.5 is the conventional threshold for 'same fold'.

  · Functional annotations link the protein to curated databases. InterPro entries identify conserved domains and families by matching the sequence against member-database signatures (Pfam, PROSITE, CDD, …). Gene Ontology (GO) terms describe molecular function, biological process, and cellular component in a c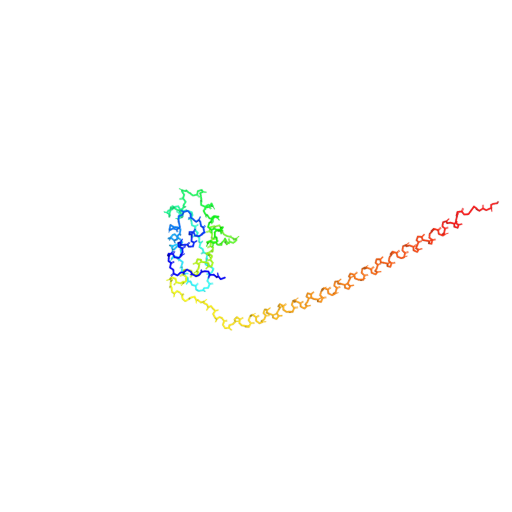ontrolled vocabulary. CATH places the structure in a hierarchical fold classification (Class/Architecture/Topology/Homologous-superfamily). The organism is the source species.

  · Plot images: a contact map (which residues are close in 3D, as an N×N binary image), a Ramachandran scatter (backbone torsion angles, revealing secondary-structure composition at a glance), and — for AlphaFold structures — a PAE heatmap (pairwise prediction confidence).

  · Structure images are PyMOL renders from six orthogonal camera directions. Cartoon representation draws helices as coils and strands as arrows; sticks shows the backbone as bonds; surface shows the solvent-excluded envelope. Rainbow coloring maps sequence position to hue (blue→red, N→C); chain coloring assigns a distinct color per polypeptide.